Protein AF-A0A3D4UMP9-F1 (afdb_monomer)

Foldseek 3Di:
DDDDDDDDDDDDDDDDDDDDDDPDPPPPVDPCPQDPPPDPDRVVVVVVVVVVVVCVVVVVVVVVVVVVVVVVVVVVVVVVVVVVVVVVVVCVVPVLVVLADDDDDPDVVQDDDHDDSPDDDDDDDDDDDDDDDDDDDDDPDDPDDPDDDPPDPDDDDDDPVPDPPDFAFQCPPPVNVGDDFAWDADPNFTFGNVNDGTPVSRVVRD

Radius of gyration: 46.77 Å; Cα contacts (8 Å, |Δi|>4): 93; chains: 1; bounding box: 82×64×137 Å

Structure (mmCIF, N/CA/C/O backbone):
data_AF-A0A3D4UMP9-F1
#
_entry.id   AF-A0A3D4UMP9-F1
#
loop_
_atom_site.group_PDB
_atom_site.id
_atom_site.type_symbol
_atom_site.label_atom_id
_atom_site.label_alt_id
_atom_site.label_comp_id
_atom_site.label_asym_id
_atom_site.label_entity_id
_atom_site.label_seq_id
_atom_site.pdbx_PDB_ins_code
_atom_site.Cartn_x
_atom_site.Cartn_y
_atom_site.Cartn_z
_atom_site.occupancy
_atom_site.B_iso_or_equiv
_atom_site.auth_seq_id
_atom_site.auth_comp_id
_atom_site.auth_asym_id
_atom_site.auth_atom_id
_atom_site.pdbx_PDB_model_num
ATOM 1 N N . MET A 1 1 ? 36.754 -42.467 36.776 1.00 46.72 1 MET A N 1
ATOM 2 C CA . MET A 1 1 ? 36.804 -41.033 36.388 1.00 46.72 1 MET A CA 1
ATOM 3 C C . MET A 1 1 ? 35.367 -40.500 36.407 1.00 46.72 1 MET A C 1
ATOM 5 O O . MET A 1 1 ? 34.543 -41.075 35.726 1.00 46.72 1 MET A O 1
ATOM 9 N N . ARG A 1 2 ? 34.924 -39.697 37.395 1.00 39.62 2 ARG A N 1
ATOM 10 C CA . ARG A 1 2 ? 34.976 -38.206 37.4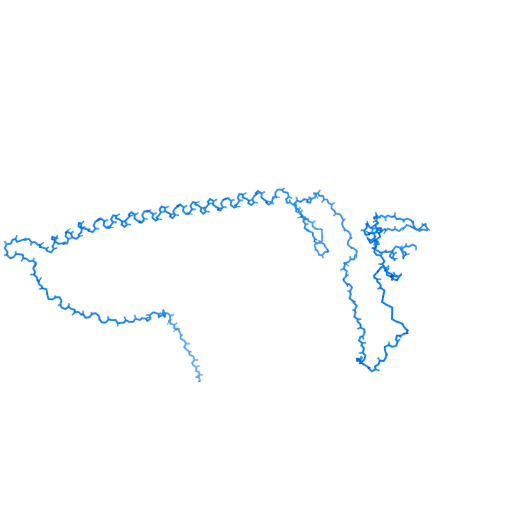51 1.00 39.62 2 ARG A CA 1
ATOM 11 C C . ARG A 1 2 ? 34.428 -37.575 36.148 1.00 39.62 2 ARG A C 1
ATOM 13 O O . ARG A 1 2 ? 35.009 -37.856 35.120 1.00 39.62 2 ARG A O 1
ATOM 20 N N . ARG A 1 3 ? 33.407 -36.699 36.092 1.00 42.88 3 ARG A N 1
ATOM 21 C CA . ARG A 1 3 ? 32.754 -35.780 37.058 1.00 42.88 3 ARG A CA 1
ATOM 22 C C . ARG A 1 3 ? 31.390 -35.280 36.499 1.00 42.88 3 ARG A C 1
ATOM 24 O O . ARG A 1 3 ? 31.331 -34.986 35.320 1.00 42.88 3 ARG A O 1
ATOM 31 N N . ARG A 1 4 ? 30.415 -35.081 37.414 1.00 45.16 4 ARG A N 1
ATOM 32 C CA . ARG A 1 4 ? 29.478 -33.929 37.633 1.00 45.16 4 ARG A CA 1
ATOM 33 C C . ARG A 1 4 ? 28.691 -33.339 36.432 1.00 45.16 4 ARG A C 1
ATOM 35 O O . ARG A 1 4 ? 29.296 -32.989 35.442 1.00 45.16 4 ARG A O 1
ATOM 42 N N . GLY A 1 5 ? 27.395 -33.011 36.509 1.00 39.75 5 GLY A N 1
ATOM 43 C CA . GLY A 1 5 ? 26.405 -33.059 37.593 1.00 39.75 5 GLY A CA 1
ATOM 44 C C . GLY A 1 5 ? 25.305 -31.982 37.446 1.00 39.75 5 GLY A C 1
ATOM 45 O O . GLY A 1 5 ? 25.570 -30.938 36.869 1.00 39.75 5 GLY A O 1
ATOM 46 N N . ARG A 1 6 ? 24.161 -32.222 38.126 1.00 42.19 6 ARG A N 1
ATOM 47 C CA . ARG A 1 6 ? 23.144 -31.260 38.642 1.00 42.19 6 ARG A CA 1
ATOM 48 C C . ARG A 1 6 ? 22.241 -30.541 37.621 1.00 42.19 6 ARG A C 1
ATOM 50 O O . ARG A 1 6 ? 22.692 -30.192 36.553 1.00 42.19 6 ARG A O 1
ATOM 57 N N . ARG A 1 7 ? 21.000 -30.137 37.917 1.00 43.03 7 ARG A N 1
ATOM 58 C CA . ARG A 1 7 ? 19.927 -30.432 38.900 1.00 43.03 7 ARG A CA 1
ATOM 59 C C . ARG A 1 7 ? 18.742 -29.577 38.408 1.00 43.03 7 ARG A C 1
ATOM 61 O O . ARG A 1 7 ? 18.968 -28.429 38.037 1.00 43.03 7 ARG A O 1
ATOM 68 N N . ALA A 1 8 ? 17.512 -30.084 38.474 1.00 47.16 8 ALA A N 1
ATOM 69 C CA . ALA A 1 8 ? 16.319 -29.243 38.400 1.00 47.16 8 ALA A CA 1
ATOM 70 C C . ALA A 1 8 ? 16.358 -28.190 39.525 1.00 47.16 8 ALA A C 1
ATOM 72 O O . ALA A 1 8 ? 16.644 -28.537 40.677 1.00 47.16 8 ALA A O 1
ATOM 73 N N . SER A 1 9 ? 16.089 -26.921 39.205 1.00 52.81 9 SER A N 1
ATOM 74 C CA . SER A 1 9 ? 15.845 -25.884 40.209 1.00 52.81 9 SER A CA 1
ATOM 75 C C . SER A 1 9 ? 14.578 -25.093 39.891 1.00 52.81 9 SER A C 1
ATOM 77 O O . SER A 1 9 ? 14.288 -24.704 38.765 1.00 52.81 9 SER A O 1
ATOM 79 N N . CYS A 1 10 ? 13.806 -24.940 40.956 1.00 44.91 10 CYS A N 1
ATOM 80 C CA . CYS A 1 10 ? 12.584 -24.182 41.111 1.00 44.91 10 CYS A CA 1
ATOM 81 C C . CYS A 1 10 ? 12.960 -22.730 41.444 1.00 44.91 10 CYS A C 1
ATOM 83 O O . CYS A 1 10 ? 13.700 -22.534 42.402 1.00 44.91 10 CYS A O 1
ATOM 85 N N . HIS A 1 11 ? 12.429 -21.733 40.735 1.00 48.28 11 HIS A N 1
ATOM 86 C CA . HIS A 1 11 ? 12.453 -20.317 41.144 1.00 48.28 11 HIS A CA 1
ATOM 87 C C . HIS A 1 11 ? 11.189 -19.655 40.571 1.00 48.28 11 HIS A C 1
ATOM 89 O O . HIS A 1 11 ? 11.174 -19.224 39.429 1.00 48.28 11 HIS A O 1
ATOM 95 N N . ARG A 1 12 ? 10.007 -19.788 41.181 1.00 42.84 12 ARG A N 1
ATOM 96 C CA . ARG A 1 12 ? 9.541 -19.154 42.428 1.00 42.84 12 ARG A CA 1
ATOM 97 C C . ARG A 1 12 ? 9.857 -17.653 42.484 1.00 42.84 12 ARG A C 1
ATOM 99 O O . ARG A 1 12 ? 11.015 -17.257 42.564 1.00 42.84 12 ARG A O 1
ATOM 106 N N . CYS A 1 13 ? 8.760 -16.893 42.449 1.00 42.19 13 CYS A N 1
ATOM 107 C CA . CYS A 1 13 ? 8.562 -15.461 42.640 1.00 42.19 13 CYS A CA 1
ATOM 108 C C . CYS A 1 13 ? 9.722 -14.704 43.290 1.00 42.19 13 CYS A C 1
ATOM 110 O O . CYS A 1 13 ? 10.098 -14.970 44.432 1.00 42.19 13 CYS A O 1
ATOM 112 N N . ALA A 1 14 ? 10.200 -13.676 42.594 1.00 47.12 14 ALA A N 1
ATOM 113 C CA . ALA A 1 14 ? 11.070 -12.668 43.166 1.00 47.12 14 ALA A CA 1
ATOM 114 C C . ALA A 1 14 ? 10.264 -11.415 43.539 1.00 47.12 14 ALA A C 1
ATOM 116 O O . ALA A 1 14 ? 9.725 -10.733 42.677 1.00 47.12 14 ALA A O 1
ATOM 117 N N . ARG A 1 15 ? 10.326 -11.105 44.837 1.00 38.81 15 ARG A N 1
ATOM 118 C CA . ARG A 1 15 ? 10.517 -9.765 45.411 1.00 38.81 15 ARG A CA 1
ATOM 119 C C . ARG A 1 15 ? 9.402 -8.731 45.221 1.00 38.81 15 ARG A C 1
ATOM 121 O O . ARG A 1 15 ? 9.463 -7.882 44.344 1.00 38.81 15 ARG A O 1
ATOM 128 N N . LEU A 1 16 ? 8.566 -8.645 46.252 1.00 46.91 16 LEU A N 1
ATOM 129 C CA . LEU A 1 16 ? 8.319 -7.359 46.901 1.00 46.91 16 LEU A CA 1
ATOM 130 C C . LEU A 1 16 ? 8.887 -7.430 48.318 1.00 46.91 16 LEU A C 1
ATOM 132 O O . LEU A 1 16 ? 8.334 -8.055 49.218 1.00 46.91 16 LEU A O 1
ATOM 136 N N . ALA A 1 17 ? 10.059 -6.824 48.478 1.00 44.25 17 ALA A N 1
ATOM 137 C CA . ALA A 1 17 ? 10.466 -6.300 49.763 1.00 44.25 17 ALA A CA 1
ATOM 138 C C . ALA A 1 17 ? 9.552 -5.111 50.062 1.00 44.25 17 ALA A C 1
ATOM 140 O O . ALA A 1 17 ? 9.418 -4.248 49.202 1.00 44.25 17 ALA A O 1
ATOM 141 N N . GLN A 1 18 ? 8.991 -5.035 51.268 1.00 44.03 18 GLN A N 1
ATOM 142 C CA . GLN A 1 18 ? 9.335 -3.959 52.199 1.00 44.03 18 GLN A CA 1
ATOM 143 C C . GLN A 1 18 ? 8.431 -3.949 53.435 1.00 44.03 18 GLN A C 1
ATOM 145 O O . GLN A 1 18 ? 7.215 -3.836 53.350 1.00 44.03 18 GLN A O 1
ATOM 150 N N . ARG A 1 19 ? 9.129 -3.908 54.577 1.00 40.03 19 ARG A N 1
ATOM 151 C CA . ARG A 1 19 ? 8.758 -3.216 55.817 1.00 40.03 19 ARG A CA 1
ATOM 152 C C . ARG A 1 19 ? 7.764 -3.956 56.709 1.00 40.03 19 ARG A C 1
ATOM 154 O O . ARG A 1 19 ? 6.587 -3.637 56.798 1.00 40.03 19 ARG A O 1
ATOM 161 N N . SER A 1 20 ? 8.351 -4.856 57.496 1.00 44.53 20 SER A N 1
ATOM 162 C CA . SER A 1 20 ? 7.932 -5.107 58.869 1.00 44.53 20 SER A CA 1
ATOM 163 C C . SER A 1 20 ? 7.793 -3.780 59.623 1.00 44.53 20 SER A C 1
ATOM 165 O O . SER A 1 20 ? 8.793 -3.128 59.935 1.00 44.53 20 SER A O 1
ATOM 167 N N . TRP A 1 21 ? 6.559 -3.396 59.925 1.00 37.38 21 TRP A N 1
ATOM 168 C CA . TRP A 1 21 ? 6.269 -2.534 61.059 1.00 37.38 21 TRP A CA 1
ATOM 169 C C . TRP A 1 21 ? 5.567 -3.378 62.107 1.00 37.38 21 TRP A C 1
ATOM 171 O O . TRP A 1 21 ? 4.508 -3.955 61.885 1.00 37.38 21 TRP A O 1
ATOM 181 N N . ILE A 1 22 ? 6.247 -3.471 63.240 1.00 52.75 22 ILE A N 1
ATOM 182 C CA . ILE A 1 22 ? 5.747 -3.963 64.509 1.00 52.75 22 ILE A CA 1
ATOM 183 C C . ILE A 1 22 ? 4.547 -3.087 64.886 1.00 52.75 22 ILE A C 1
ATOM 185 O O . ILE A 1 22 ? 4.725 -1.947 65.308 1.00 52.75 22 ILE A O 1
ATOM 189 N N . ALA A 1 23 ? 3.335 -3.618 64.749 1.00 40.09 23 ALA A N 1
ATOM 190 C CA . ALA A 1 23 ? 2.181 -3.135 65.492 1.00 40.09 23 ALA A CA 1
ATOM 191 C C . ALA A 1 23 ? 2.002 -4.070 66.691 1.00 40.09 23 ALA A C 1
ATOM 193 O O . ALA A 1 23 ? 1.369 -5.119 66.627 1.00 40.09 23 ALA A O 1
ATOM 194 N N . ARG A 1 24 ? 2.729 -3.693 67.744 1.00 44.06 24 ARG A N 1
ATOM 195 C CA . ARG A 1 24 ? 2.451 -3.900 69.166 1.00 44.06 24 ARG A CA 1
ATOM 196 C C . ARG A 1 24 ? 1.037 -4.455 69.402 1.00 44.06 24 ARG A C 1
ATOM 198 O O . ARG A 1 24 ? 0.059 -3.784 69.090 1.00 44.06 24 ARG A O 1
ATOM 205 N N . SER A 1 25 ? 0.944 -5.654 69.981 1.00 49.88 25 SER A N 1
ATOM 206 C CA . SER A 1 25 ? -0.291 -6.109 70.613 1.00 49.88 25 SER A CA 1
ATOM 207 C C . SER A 1 25 ? -0.547 -5.187 71.798 1.00 49.88 25 SER A C 1
ATOM 209 O O . SER A 1 25 ? -0.011 -5.378 72.893 1.00 49.88 25 SER A O 1
ATOM 211 N N . GLU A 1 26 ? -1.312 -4.131 71.567 1.00 44.62 26 GLU A N 1
ATOM 212 C CA . GLU A 1 26 ? -2.002 -3.479 72.657 1.00 44.62 26 GLU A CA 1
ATOM 213 C C . GLU A 1 26 ? -2.960 -4.522 73.210 1.00 44.62 26 GLU A C 1
ATOM 215 O O . GLU A 1 26 ? -3.928 -4.936 72.574 1.00 44.62 26 GLU A O 1
ATOM 220 N N . ASN A 1 27 ? -2.591 -5.013 74.389 1.00 51.12 27 ASN A N 1
ATOM 221 C CA . ASN A 1 27 ? -3.520 -5.511 75.373 1.00 51.12 27 ASN A CA 1
ATOM 222 C C . ASN A 1 27 ? -4.607 -4.440 75.512 1.00 51.12 27 ASN A C 1
ATOM 224 O O . ASN A 1 27 ? -4.463 -3.503 76.296 1.00 51.12 27 ASN A O 1
ATOM 228 N N . MET A 1 28 ? -5.647 -4.534 74.684 1.00 42.81 28 MET A N 1
ATOM 229 C CA . MET A 1 28 ? -6.893 -3.827 74.900 1.00 42.81 28 MET A CA 1
ATOM 230 C C . MET A 1 28 ? -7.417 -4.435 76.186 1.00 42.81 28 MET A C 1
ATOM 232 O O . MET A 1 28 ? -8.010 -5.512 76.168 1.00 42.81 28 MET A O 1
ATOM 236 N N . GLY A 1 29 ? -7.060 -3.802 77.308 1.00 47.94 29 GLY A N 1
ATOM 237 C CA . GLY A 1 29 ? -7.601 -4.097 78.617 1.00 47.94 29 GLY A CA 1
ATOM 238 C C . GLY A 1 29 ? -9.106 -4.093 78.459 1.00 47.94 29 GLY A C 1
ATOM 239 O O . GLY A 1 29 ? -9.724 -3.037 78.347 1.00 47.94 29 GLY A O 1
ATOM 240 N N . GLY A 1 30 ? -9.654 -5.298 78.325 1.00 45.72 30 GLY A N 1
ATOM 241 C CA . GLY A 1 30 ? -11.058 -5.514 78.097 1.00 45.72 30 GLY A CA 1
ATOM 242 C C . GLY A 1 30 ? -11.775 -5.025 79.332 1.00 45.72 30 GLY A C 1
ATOM 243 O O . GLY A 1 30 ? -11.852 -5.733 80.333 1.00 45.72 30 GLY A O 1
ATOM 244 N N . ILE A 1 31 ? -12.328 -3.820 79.257 1.00 53.31 31 ILE A N 1
ATOM 245 C CA . ILE A 1 31 ? -13.538 -3.537 80.002 1.00 53.31 31 ILE A CA 1
ATOM 246 C C . ILE A 1 31 ? -14.583 -4.461 79.377 1.00 53.31 31 ILE A C 1
ATOM 248 O O . ILE A 1 31 ? -15.200 -4.153 78.362 1.00 53.31 31 ILE A O 1
ATOM 252 N N . THR A 1 32 ? -14.715 -5.657 79.950 1.00 53.34 32 THR A N 1
ATOM 253 C CA . THR A 1 32 ? -15.859 -6.529 79.715 1.00 53.34 32 THR A CA 1
ATOM 254 C C . THR A 1 32 ? -17.070 -5.880 80.378 1.00 53.34 32 THR A C 1
ATOM 256 O O . THR A 1 32 ? -17.504 -6.233 81.467 1.00 53.34 32 THR A O 1
ATOM 259 N N . THR A 1 33 ? -17.640 -4.879 79.716 1.00 54.91 33 THR A N 1
ATOM 260 C CA . THR A 1 33 ? -19.031 -4.465 79.935 1.00 54.91 33 THR A CA 1
ATOM 261 C C . THR A 1 33 ? -19.941 -5.347 79.080 1.00 54.91 33 THR A C 1
ATOM 263 O O . THR A 1 33 ? -20.788 -4.860 78.340 1.00 54.91 33 THR A O 1
ATOM 266 N N . GLY A 1 34 ? -19.712 -6.664 79.122 1.00 59.25 34 GLY A N 1
ATOM 267 C CA . GLY A 1 34 ? -20.473 -7.660 78.367 1.00 59.25 34 GLY A CA 1
ATOM 268 C C . GLY A 1 34 ? -21.771 -8.092 79.044 1.00 59.25 34 GLY A C 1
ATOM 269 O O . GLY A 1 34 ? -22.593 -8.742 78.417 1.00 59.25 34 GLY A O 1
ATOM 270 N N . VAL A 1 35 ? -22.002 -7.721 80.303 1.00 54.69 35 VAL A N 1
ATOM 271 C CA . VAL A 1 35 ? -23.276 -7.968 80.981 1.00 54.69 35 VAL A CA 1
ATOM 272 C C . VAL A 1 35 ? -23.530 -6.781 81.893 1.00 54.69 35 VAL A C 1
ATOM 274 O O . VAL A 1 35 ? -22.811 -6.575 82.870 1.00 54.69 35 VAL A O 1
ATOM 277 N N . GLY A 1 36 ? -24.552 -5.979 81.597 1.00 50.66 36 GLY A N 1
ATOM 278 C CA . GLY A 1 36 ? -25.144 -5.152 82.640 1.00 50.66 36 GLY A CA 1
ATOM 279 C C . GLY A 1 36 ? -25.611 -6.109 83.732 1.00 50.66 36 GLY A C 1
ATOM 280 O O . GLY A 1 36 ? -26.573 -6.841 83.510 1.00 50.66 36 GLY A O 1
ATOM 281 N N . ILE A 1 37 ? -24.911 -6.135 84.872 1.00 53.28 37 ILE A N 1
ATOM 282 C CA . ILE A 1 37 ? -25.019 -7.138 85.953 1.00 53.28 37 ILE A CA 1
ATOM 283 C C . ILE A 1 37 ? -26.432 -7.259 86.567 1.00 53.28 37 ILE A C 1
ATOM 285 O O . ILE A 1 37 ? -26.662 -8.068 87.458 1.00 53.28 37 ILE A O 1
ATOM 289 N N . PHE A 1 38 ? -27.392 -6.477 86.070 1.00 53.88 38 PHE A N 1
ATOM 290 C CA . PHE A 1 38 ? -28.760 -6.414 86.556 1.00 53.88 38 PHE A CA 1
ATOM 291 C C . PHE A 1 38 ? -29.857 -6.538 85.479 1.00 53.88 38 PHE A C 1
ATOM 293 O O . PHE A 1 38 ? -31.022 -6.599 85.847 1.00 53.88 38 PHE A O 1
ATOM 300 N N . SER A 1 39 ? -29.546 -6.582 84.171 1.00 59.25 39 SER A N 1
ATOM 301 C CA . SER A 1 39 ? -30.593 -6.471 83.124 1.00 59.25 39 SER A CA 1
ATOM 302 C C . SER A 1 39 ? -30.659 -7.608 82.093 1.00 59.25 39 SER A C 1
ATOM 304 O O . SER A 1 39 ? -31.605 -7.660 81.318 1.00 59.25 39 SER A O 1
ATOM 306 N N . GLY A 1 40 ? -29.702 -8.544 82.043 1.00 60.56 40 GLY A N 1
ATOM 307 C CA . GLY A 1 40 ? -29.763 -9.667 81.084 1.00 60.56 40 GLY A CA 1
ATOM 308 C C . GLY A 1 40 ? -29.726 -9.261 79.598 1.00 60.56 40 GLY A C 1
ATOM 309 O O . GLY A 1 40 ? -30.066 -10.066 78.736 1.00 60.56 40 GLY A O 1
ATOM 310 N N . ILE A 1 41 ? -29.322 -8.022 79.294 1.00 61.88 41 ILE A N 1
ATOM 311 C CA . ILE A 1 41 ? -29.200 -7.502 77.928 1.00 61.88 41 ILE A CA 1
ATOM 312 C C . ILE A 1 41 ? -27.755 -7.694 77.460 1.00 61.88 41 ILE A C 1
ATOM 314 O O . ILE A 1 41 ? -26.821 -7.184 78.083 1.00 61.88 41 ILE A O 1
ATOM 318 N N . ASP A 1 42 ? -27.589 -8.426 76.358 1.00 71.56 42 ASP A N 1
ATOM 319 C CA . ASP A 1 42 ? -26.320 -8.601 75.650 1.00 71.56 42 ASP A CA 1
ATOM 320 C C . ASP A 1 42 ? -26.002 -7.336 74.838 1.00 71.56 42 ASP A C 1
ATOM 322 O O . ASP A 1 42 ? -26.413 -7.170 73.684 1.00 71.56 42 ASP A O 1
ATOM 326 N N . SER A 1 43 ? -25.287 -6.415 75.481 1.00 71.44 43 SER A N 1
ATOM 327 C CA . SER A 1 43 ? -24.860 -5.135 74.914 1.00 71.44 43 SER A CA 1
ATOM 328 C C . SER A 1 43 ? -23.990 -5.297 73.666 1.00 71.44 43 SER A C 1
ATOM 330 O O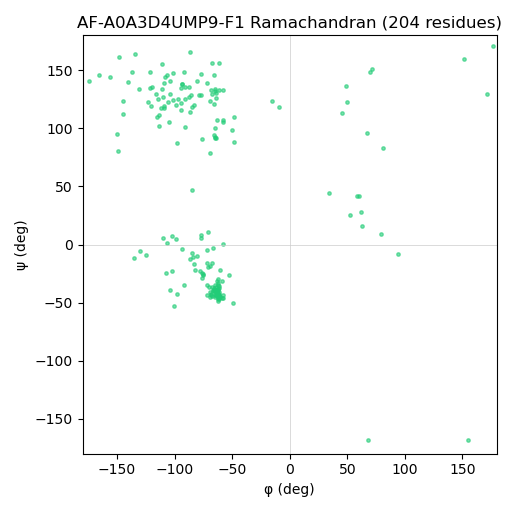 . SER A 1 43 ? -24.040 -4.442 72.786 1.00 71.44 43 SER A O 1
ATOM 332 N N . ALA A 1 44 ? -23.201 -6.375 73.574 1.00 74.31 44 ALA A N 1
ATOM 333 C CA . ALA A 1 44 ? -22.350 -6.633 72.417 1.00 74.31 44 ALA A CA 1
ATOM 334 C C . ALA A 1 44 ? -23.208 -6.974 71.191 1.00 74.31 44 ALA A C 1
ATOM 336 O O . ALA A 1 44 ? -23.040 -6.356 70.141 1.00 74.31 44 ALA A O 1
ATOM 337 N N . SER A 1 45 ? -24.213 -7.843 71.356 1.00 77.69 45 SER A N 1
ATOM 338 C CA . SER A 1 45 ? -25.161 -8.156 70.277 1.00 77.69 45 SER A CA 1
ATOM 339 C C . SER A 1 45 ? -25.956 -6.929 69.812 1.00 77.69 45 SER A C 1
ATOM 341 O O . SER A 1 45 ? -26.216 -6.776 68.620 1.00 77.69 45 SER A O 1
ATOM 343 N N . LEU A 1 46 ? -26.307 -6.022 70.732 1.00 77.19 46 LEU A N 1
ATOM 344 C CA . LEU A 1 46 ? -27.036 -4.794 70.412 1.00 77.19 46 LEU A CA 1
ATOM 345 C C . LEU A 1 46 ? -26.161 -3.811 69.621 1.00 77.19 46 LEU A C 1
ATOM 347 O O . LEU A 1 46 ? -26.637 -3.193 68.669 1.00 77.19 46 LEU A O 1
ATOM 351 N N . ILE A 1 47 ? -24.882 -3.683 69.988 1.00 81.56 47 ILE A N 1
ATOM 352 C CA . ILE A 1 47 ? -23.908 -2.849 69.270 1.00 81.56 47 ILE A CA 1
ATOM 353 C C . ILE A 1 47 ? -23.674 -3.404 67.861 1.00 81.56 47 ILE A C 1
ATOM 355 O O . ILE A 1 47 ? -23.732 -2.639 66.898 1.00 81.56 47 ILE A O 1
ATOM 359 N N . ASP A 1 48 ? -23.500 -4.718 67.717 1.00 81.25 48 ASP A N 1
ATOM 360 C CA . ASP A 1 48 ? -23.342 -5.358 66.407 1.00 81.25 48 ASP A CA 1
ATOM 361 C C . ASP A 1 48 ? -24.592 -5.185 65.532 1.00 81.25 48 ASP A C 1
ATOM 363 O O . ASP A 1 48 ? -24.488 -4.896 64.337 1.00 81.25 48 ASP A O 1
ATOM 367 N N . GLN A 1 49 ? -25.794 -5.293 66.106 1.00 79.31 49 GLN A N 1
ATOM 368 C CA . GLN A 1 49 ? -27.045 -5.003 65.397 1.00 79.31 49 GLN A CA 1
ATOM 369 C C . GLN A 1 49 ? -27.125 -3.535 64.949 1.00 79.31 49 GLN A C 1
ATOM 371 O O . GLN A 1 49 ? -27.554 -3.266 63.824 1.00 79.31 49 GLN A O 1
ATOM 376 N N . LEU A 1 50 ? -26.664 -2.586 65.773 1.00 81.19 50 LEU A N 1
ATOM 377 C CA . LEU A 1 50 ? -26.645 -1.161 65.432 1.00 81.19 50 LEU A CA 1
ATOM 378 C C . LEU A 1 50 ? -25.640 -0.846 64.314 1.00 81.19 50 LEU A C 1
ATOM 380 O O . LEU A 1 50 ? -25.962 -0.097 63.391 1.00 81.19 50 LEU A O 1
ATOM 384 N N . ILE A 1 51 ? -24.446 -1.444 64.365 1.00 83.12 51 ILE A N 1
ATOM 385 C CA . ILE A 1 51 ? -23.410 -1.297 63.332 1.00 83.12 51 ILE A CA 1
ATOM 386 C C . ILE A 1 51 ? -23.900 -1.881 62.004 1.00 83.12 51 ILE A C 1
ATOM 388 O O . ILE A 1 51 ? -23.749 -1.245 60.961 1.00 83.12 51 ILE A O 1
ATOM 392 N N . ASN A 1 52 ? -24.543 -3.051 62.022 1.00 81.69 52 ASN A N 1
ATOM 393 C CA . ASN A 1 52 ? -25.127 -3.655 60.822 1.00 81.69 52 ASN A CA 1
ATOM 394 C C . ASN A 1 52 ? -26.275 -2.811 60.238 1.00 81.69 52 ASN A C 1
ATOM 396 O O . ASN A 1 52 ? -26.371 -2.629 59.021 1.00 81.69 52 ASN A O 1
ATOM 400 N N . ALA A 1 53 ? -27.117 -2.223 61.091 1.00 82.12 53 ALA A N 1
ATOM 401 C CA . ALA A 1 53 ? -28.151 -1.293 60.645 1.00 82.12 53 ALA A CA 1
ATOM 402 C C . ALA A 1 53 ? -27.544 -0.024 60.012 1.00 82.12 53 ALA A C 1
ATOM 404 O O . ALA A 1 53 ? -28.022 0.442 58.977 1.00 82.12 53 ALA A O 1
ATOM 405 N N . GLN A 1 54 ? -26.453 0.504 60.579 1.00 80.81 54 GLN A N 1
ATOM 406 C CA . GLN A 1 54 ? -25.758 1.687 60.060 1.00 80.81 54 GLN A CA 1
ATOM 407 C C . GLN A 1 54 ? -24.893 1.419 58.815 1.00 80.81 54 GLN A C 1
ATOM 409 O O . GLN A 1 54 ? -24.678 2.341 58.030 1.00 80.81 54 GLN A O 1
ATOM 414 N N . SER A 1 55 ? -24.426 0.188 58.579 1.00 85.00 55 SER A N 1
ATOM 415 C CA . SER A 1 55 ? -23.630 -0.173 57.391 1.00 85.00 55 SER A CA 1
ATOM 416 C C . SER A 1 55 ? -24.482 -0.447 56.144 1.00 85.00 55 SER A C 1
ATOM 418 O O . SER A 1 55 ? -24.012 -0.289 55.015 1.00 85.00 55 SER A O 1
ATOM 420 N N . THR A 1 56 ? -25.763 -0.772 56.327 1.00 87.38 56 THR A N 1
ATOM 421 C CA . THR A 1 56 ? -26.745 -0.988 55.252 1.00 87.38 56 THR A CA 1
ATOM 422 C C . THR A 1 56 ? -26.778 0.133 54.191 1.00 87.38 56 THR A C 1
ATOM 424 O O . THR A 1 56 ? -26.669 -0.184 53.002 1.00 87.38 56 THR A O 1
ATOM 427 N N . PRO A 1 57 ? -26.874 1.439 54.531 1.00 89.25 57 PRO A N 1
ATOM 428 C CA . PRO A 1 57 ? -26.860 2.509 53.527 1.00 89.25 57 PRO A CA 1
ATOM 429 C C . PRO A 1 57 ? -25.553 2.577 52.725 1.00 89.25 57 PRO A C 1
ATOM 431 O O . PRO A 1 57 ? -25.585 2.898 51.537 1.00 89.25 57 PRO A O 1
ATOM 434 N N . LEU A 1 58 ? -24.415 2.238 53.338 1.00 90.81 58 LEU A N 1
ATOM 435 C CA . LEU A 1 58 ? -23.119 2.197 52.660 1.00 90.81 58 LEU A CA 1
ATOM 436 C C . LEU A 1 58 ? -23.066 1.053 51.640 1.00 90.81 58 LEU A C 1
ATOM 438 O O . LEU A 1 58 ? -22.638 1.272 50.508 1.00 90.81 58 LEU A O 1
ATOM 442 N N . ILE A 1 59 ? -23.568 -0.132 51.996 1.00 91.31 59 ILE A N 1
ATOM 443 C CA . ILE A 1 59 ? -23.663 -1.278 51.078 1.00 91.31 59 ILE A CA 1
ATOM 444 C C . ILE A 1 59 ? -24.588 -0.946 49.896 1.00 91.31 59 ILE A C 1
ATOM 446 O O . ILE A 1 59 ? -24.237 -1.206 48.745 1.00 91.31 59 ILE A O 1
ATOM 450 N N . LEU A 1 60 ? -25.733 -0.303 50.153 1.00 93.50 60 LEU A N 1
ATOM 451 C CA . LEU A 1 60 ? -26.660 0.142 49.104 1.00 93.50 60 LEU A CA 1
ATOM 452 C C . LEU A 1 60 ? -26.045 1.212 48.186 1.00 93.50 60 LEU A C 1
ATOM 454 O O . LEU A 1 60 ? -26.304 1.227 46.983 1.00 93.50 60 LEU A O 1
ATOM 458 N N . ALA A 1 61 ? -25.230 2.120 48.725 1.00 94.25 61 ALA A N 1
ATOM 459 C CA . ALA A 1 61 ? -24.509 3.100 47.917 1.00 94.25 61 ALA A CA 1
ATOM 460 C C . ALA A 1 61 ? -23.439 2.426 47.041 1.00 94.25 61 ALA A C 1
ATOM 462 O O . ALA A 1 61 ? -23.355 2.713 45.847 1.00 94.25 61 ALA A O 1
ATOM 463 N N . GLN A 1 62 ? -22.672 1.483 47.596 1.00 93.31 62 GLN A N 1
ATOM 464 C CA . GLN A 1 62 ? -21.679 0.708 46.847 1.00 93.31 62 GLN A CA 1
ATOM 465 C C . GLN A 1 62 ? -22.321 -0.120 45.727 1.00 93.31 62 GLN A C 1
ATOM 467 O O . GLN A 1 62 ? -21.815 -0.120 44.604 1.00 93.31 62 GLN A O 1
ATOM 472 N N . SER A 1 63 ? -23.464 -0.765 45.981 1.00 94.44 63 SER A N 1
ATOM 473 C CA . SER A 1 63 ? -24.176 -1.529 44.951 1.00 94.44 63 SER A CA 1
ATOM 474 C C . SER A 1 63 ? -24.670 -0.631 43.813 1.00 94.44 63 SER A C 1
ATOM 476 O O . SER A 1 63 ? -24.543 -1.002 42.646 1.00 94.44 63 SER A O 1
ATOM 478 N N . ARG A 1 64 ? -25.161 0.579 44.125 1.00 94.88 64 ARG A N 1
ATOM 479 C CA . ARG A 1 64 ? -25.539 1.586 43.117 1.00 94.88 64 ARG A CA 1
ATOM 480 C C . ARG A 1 64 ? -24.342 2.028 42.280 1.00 94.88 64 ARG A C 1
ATOM 482 O O . ARG A 1 64 ? -24.462 2.108 41.063 1.00 94.88 64 ARG A O 1
ATOM 489 N N . VAL A 1 65 ? -23.184 2.266 42.898 1.00 96.00 65 VAL A N 1
ATOM 490 C CA . VAL A 1 65 ? -21.951 2.622 42.171 1.00 96.00 65 VAL A CA 1
ATOM 491 C C . VAL A 1 65 ? -21.535 1.507 41.211 1.00 96.00 65 VAL A C 1
ATOM 493 O O . VAL A 1 65 ? -21.212 1.783 40.057 1.00 96.00 65 VAL A O 1
ATOM 496 N N . ILE A 1 66 ? -21.587 0.244 41.643 1.00 96.88 66 ILE A N 1
ATOM 497 C CA . ILE A 1 66 ? -21.275 -0.905 40.779 1.00 96.88 66 ILE A CA 1
ATOM 498 C C . ILE A 1 66 ? -22.244 -0.970 39.592 1.00 96.88 66 ILE A C 1
ATOM 500 O O . ILE A 1 66 ? -21.796 -1.120 38.455 1.00 96.88 66 ILE A O 1
ATOM 504 N N . GLN A 1 67 ? -23.548 -0.801 39.828 1.00 96.56 67 GLN A N 1
ATOM 505 C CA . GLN A 1 67 ? -24.549 -0.779 38.756 1.00 96.56 67 GLN A CA 1
ATOM 506 C C . GLN A 1 67 ? -24.306 0.359 37.757 1.00 96.56 67 GLN A C 1
ATOM 508 O O . GLN A 1 67 ? -24.334 0.127 36.550 1.00 96.56 67 GLN A O 1
ATOM 513 N N . LEU A 1 68 ? -24.017 1.574 38.232 1.00 96.69 68 LEU A N 1
ATOM 514 C CA . LEU A 1 68 ? -23.723 2.720 37.366 1.00 96.69 68 LEU A CA 1
ATOM 515 C C . LEU A 1 68 ? -22.443 2.511 36.545 1.00 96.69 68 LEU A C 1
ATOM 517 O O . LEU A 1 68 ? -22.412 2.840 35.360 1.00 96.69 68 LEU A O 1
ATOM 521 N N . ASN A 1 69 ? -21.407 1.906 37.131 1.00 96.19 69 ASN A N 1
ATOM 522 C CA . ASN A 1 69 ? -20.184 1.558 36.405 1.00 96.19 69 ASN A CA 1
ATOM 523 C C . ASN A 1 69 ? -20.439 0.509 35.314 1.00 96.19 69 ASN A C 1
ATOM 525 O O . ASN A 1 69 ? -19.920 0.645 34.208 1.00 96.19 69 ASN A O 1
ATOM 529 N N . GLN A 1 70 ? -21.265 -0.505 35.589 1.00 96.69 70 GLN A N 1
ATOM 530 C CA . GLN A 1 70 ? -21.670 -1.490 34.581 1.00 96.69 70 GLN A CA 1
ATOM 531 C C . GLN A 1 70 ? -22.464 -0.844 33.441 1.00 96.69 70 GLN A C 1
ATOM 533 O O . GLN A 1 70 ? -22.205 -1.138 32.276 1.00 96.69 70 GLN A O 1
ATOM 538 N N . GLN A 1 71 ? -23.383 0.073 33.757 1.00 95.50 71 GLN A N 1
ATOM 539 C CA . GLN A 1 71 ? -24.123 0.833 32.746 1.00 95.50 71 GLN A CA 1
ATOM 540 C C . GLN A 1 71 ? -23.179 1.681 31.886 1.00 95.50 71 GLN A C 1
ATOM 542 O O . GLN A 1 71 ? -23.259 1.631 30.663 1.00 95.50 71 GLN A O 1
ATOM 547 N N . SER A 1 72 ? -22.242 2.404 32.505 1.00 95.69 72 SER A N 1
ATOM 548 C CA . SER A 1 72 ? -21.228 3.192 31.792 1.00 95.69 72 SER A CA 1
ATOM 549 C C . SER A 1 72 ? -20.383 2.324 30.853 1.00 95.69 72 SER A C 1
ATOM 551 O O . SER A 1 72 ? -20.223 2.652 29.677 1.00 95.69 72 SER A O 1
ATOM 553 N N . ALA A 1 73 ? -19.919 1.165 31.327 1.00 96.25 73 ALA A N 1
ATOM 554 C CA . ALA A 1 73 ? -19.176 0.212 30.506 1.00 96.25 73 ALA A CA 1
ATOM 555 C C . ALA A 1 73 ? -20.005 -0.305 29.317 1.00 96.25 73 ALA A C 1
ATOM 557 O O . ALA A 1 73 ? -19.484 -0.394 28.206 1.00 96.25 73 ALA A O 1
ATOM 558 N N . ALA A 1 74 ? -21.297 -0.585 29.518 1.00 96.38 74 ALA A N 1
ATOM 559 C CA . ALA A 1 74 ? -22.196 -0.994 28.441 1.00 96.38 74 ALA A CA 1
ATOM 560 C C . ALA A 1 74 ? -22.374 0.110 27.382 1.00 96.38 74 ALA A C 1
ATOM 562 O O . ALA A 1 74 ? -22.318 -0.173 26.186 1.00 96.38 74 ALA A O 1
ATOM 563 N N . TYR A 1 75 ? -22.515 1.375 27.793 1.00 97.81 75 TYR A N 1
ATOM 564 C CA . TYR A 1 75 ? -22.577 2.502 26.855 1.00 97.81 75 TYR A CA 1
ATOM 565 C C . TYR A 1 75 ? -21.270 2.688 26.075 1.00 97.81 75 TYR A C 1
ATOM 567 O O . TYR A 1 75 ? -21.308 2.956 24.873 1.00 97.81 75 TYR A O 1
ATOM 575 N N . LEU A 1 76 ? -20.117 2.513 26.727 1.00 97.25 76 LEU A N 1
ATOM 576 C CA . LEU A 1 76 ? -18.814 2.567 26.062 1.00 97.25 76 LEU A CA 1
ATOM 577 C C . LEU A 1 76 ? -18.642 1.435 25.040 1.00 97.25 76 LEU A C 1
ATOM 579 O O . LEU A 1 76 ? -18.142 1.693 23.944 1.00 97.25 76 LEU A O 1
ATOM 583 N N . ASP A 1 77 ? -19.096 0.216 25.349 1.00 97.00 77 ASP A N 1
ATOM 584 C CA . ASP A 1 77 ? -19.081 -0.908 24.401 1.00 97.00 77 ASP A CA 1
ATOM 585 C C . ASP A 1 77 ? -19.958 -0.612 23.175 1.00 97.00 77 ASP A C 1
ATOM 587 O O . ASP A 1 77 ? -19.504 -0.737 22.036 1.00 97.00 77 ASP A O 1
ATOM 591 N N . ILE A 1 78 ? -21.183 -0.117 23.382 1.00 97.25 78 ILE A N 1
ATOM 592 C CA . ILE A 1 78 ? -22.075 0.289 22.283 1.00 97.25 78 ILE A CA 1
ATOM 593 C C . ILE A 1 78 ? -21.420 1.375 21.423 1.00 97.25 78 ILE A C 1
ATOM 595 O O . ILE A 1 78 ? -21.415 1.267 20.195 1.00 97.25 78 ILE A O 1
ATOM 599 N N . ASN A 1 79 ? -20.834 2.402 22.042 1.00 97.06 79 ASN A N 1
ATOM 600 C CA . ASN A 1 79 ? -20.175 3.486 21.317 1.00 97.06 79 ASN A CA 1
ATOM 601 C C . ASN A 1 79 ? -18.970 2.989 20.502 1.00 97.06 79 ASN A C 1
ATOM 603 O O . ASN A 1 79 ? -18.775 3.404 19.357 1.00 97.06 79 ASN A O 1
ATOM 607 N N . SER A 1 80 ? -18.187 2.067 21.064 1.00 97.25 80 SER A N 1
ATOM 608 C CA . SER A 1 80 ? -17.062 1.432 20.376 1.00 97.25 80 SER A CA 1
ATOM 609 C C . SER A 1 80 ? -17.533 0.640 19.156 1.00 97.25 80 SER A C 1
ATOM 611 O O . SER A 1 80 ? -17.039 0.847 18.046 1.00 97.25 80 SER A O 1
ATOM 613 N N . ARG A 1 81 ? -18.566 -0.195 19.319 1.00 97.44 81 ARG A N 1
ATOM 614 C CA . ARG A 1 81 ? -19.148 -0.988 18.226 1.00 97.44 81 ARG A CA 1
ATOM 615 C C . ARG A 1 81 ? -19.749 -0.114 17.134 1.00 97.44 81 ARG A C 1
ATOM 617 O O . ARG A 1 81 ? -19.535 -0.384 15.955 1.00 97.44 81 ARG A O 1
ATOM 624 N N . LEU A 1 82 ? -20.457 0.950 17.504 1.00 97.50 82 LEU A N 1
ATOM 625 C CA . LEU A 1 82 ? -21.020 1.895 16.543 1.00 97.50 82 LEU A CA 1
ATOM 626 C C . LEU A 1 82 ? -19.921 2.647 15.786 1.00 97.50 82 LEU A C 1
ATOM 628 O O . LEU A 1 82 ? -20.026 2.843 14.577 1.00 97.50 82 LEU A O 1
ATOM 632 N N . SER A 1 83 ? -18.841 3.021 16.472 1.00 96.94 83 SER A N 1
ATOM 633 C CA . SER A 1 83 ? -17.674 3.645 15.845 1.00 96.94 83 SER A CA 1
ATOM 634 C C . SER A 1 83 ? -16.979 2.688 14.876 1.00 96.94 83 SER A C 1
ATOM 636 O O . SER A 1 83 ? -16.660 3.081 13.754 1.00 96.94 83 SER A O 1
ATOM 638 N N . ALA A 1 84 ? -16.809 1.418 15.253 1.00 96.38 84 ALA A N 1
ATOM 639 C CA . ALA A 1 84 ? -16.268 0.386 14.371 1.00 96.38 84 ALA A CA 1
ATOM 640 C C . ALA A 1 84 ? -17.156 0.174 13.134 1.00 96.38 84 ALA A C 1
ATOM 642 O O . ALA A 1 84 ? -16.654 0.147 12.010 1.00 96.38 84 ALA A O 1
ATOM 643 N N . PHE A 1 85 ? -18.478 0.107 13.320 1.00 95.62 85 PHE A N 1
ATOM 644 C CA . PHE A 1 85 ? -19.437 0.008 12.221 1.00 95.62 85 PHE A CA 1
ATOM 645 C C . PHE A 1 85 ? -19.379 1.226 11.294 1.00 95.62 85 PHE A C 1
ATOM 647 O O . PHE A 1 85 ? -19.325 1.067 10.078 1.00 95.62 85 PHE A O 1
ATOM 654 N N . LYS A 1 86 ? -19.321 2.444 11.847 1.00 94.69 86 LYS A N 1
ATOM 655 C CA . LYS A 1 86 ? -19.169 3.681 11.069 1.00 94.69 86 LYS A CA 1
ATOM 656 C C . LYS A 1 86 ? -17.896 3.656 10.224 1.00 94.69 86 LYS A C 1
ATOM 658 O O . LYS A 1 86 ? -17.944 4.029 9.055 1.00 94.69 86 LYS A O 1
ATOM 663 N N . THR A 1 87 ? -16.776 3.209 10.788 1.00 93.19 87 THR A N 1
ATOM 664 C CA . THR 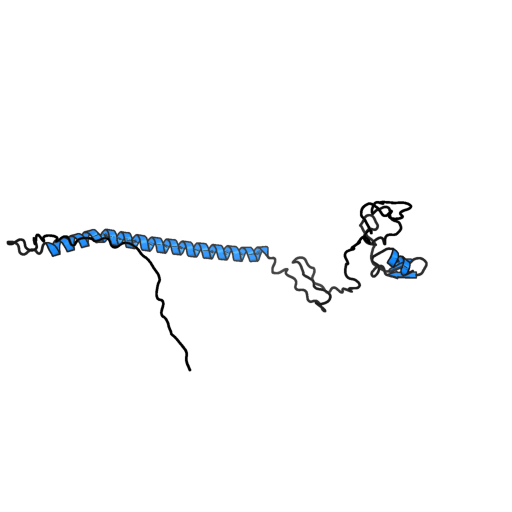A 1 87 ? -15.505 3.078 10.062 1.00 93.19 87 THR A CA 1
ATOM 665 C C . THR A 1 87 ? -15.604 2.049 8.939 1.00 93.19 87 THR A C 1
ATOM 667 O O . THR A 1 87 ? -15.176 2.332 7.822 1.00 93.19 87 THR A O 1
ATOM 670 N N . ALA A 1 88 ? -16.223 0.892 9.193 1.00 90.81 88 ALA A N 1
ATOM 671 C CA . ALA A 1 88 ? -16.461 -0.117 8.164 1.00 90.81 88 ALA A CA 1
ATOM 672 C C . ALA A 1 88 ? -17.380 0.414 7.047 1.00 90.81 88 ALA A C 1
ATOM 674 O O . ALA A 1 88 ? -17.061 0.300 5.870 1.00 90.81 88 ALA A O 1
ATOM 675 N N . ALA A 1 89 ? -18.486 1.076 7.386 1.00 90.88 89 ALA A N 1
ATOM 676 C CA . ALA A 1 89 ? -19.378 1.681 6.398 1.00 90.88 89 ALA A CA 1
ATOM 677 C C . ALA A 1 89 ? -18.679 2.785 5.580 1.00 90.88 89 ALA A C 1
ATOM 679 O O . ALA A 1 89 ? -18.883 2.903 4.370 1.00 90.88 89 ALA A O 1
ATOM 680 N N . ALA A 1 90 ? -17.817 3.582 6.216 1.00 89.06 90 ALA A N 1
ATOM 681 C CA . ALA A 1 90 ? -17.030 4.602 5.535 1.00 89.06 90 ALA A CA 1
ATOM 682 C C . ALA A 1 90 ? -16.002 3.998 4.565 1.00 89.06 90 ALA A C 1
ATOM 684 O O . ALA A 1 90 ? -15.831 4.537 3.471 1.00 89.06 90 ALA A O 1
ATOM 685 N N . SER A 1 91 ? -15.353 2.883 4.919 1.00 86.19 91 SER A N 1
ATOM 686 C CA . SER A 1 91 ? -14.395 2.218 4.027 1.00 86.19 91 SER A CA 1
ATOM 687 C C . SER A 1 91 ? -15.075 1.648 2.779 1.00 86.19 91 SER A C 1
ATOM 689 O O . SER A 1 91 ? -14.532 1.790 1.684 1.00 86.19 91 SER A O 1
ATOM 691 N N . PHE A 1 92 ? -16.297 1.116 2.904 1.00 82.75 92 PHE A N 1
ATOM 692 C CA . PHE A 1 92 ? -17.112 0.703 1.755 1.00 82.75 92 PHE A CA 1
ATOM 693 C C . PHE A 1 92 ? -17.457 1.867 0.819 1.00 82.75 92 PHE A C 1
ATOM 695 O O . PHE A 1 92 ? -17.462 1.689 -0.396 1.00 82.75 92 PHE A O 1
ATOM 702 N N . ARG A 1 93 ? -17.711 3.063 1.366 1.00 80.00 93 ARG A N 1
ATOM 703 C CA . ARG A 1 93 ? -18.024 4.257 0.566 1.00 80.00 93 ARG A CA 1
ATOM 704 C C . ARG A 1 93 ? -16.819 4.784 -0.221 1.00 80.00 93 ARG A C 1
ATOM 706 O O . ARG A 1 93 ? -17.008 5.314 -1.307 1.00 80.00 93 ARG A O 1
ATOM 713 N N . VAL A 1 94 ? -15.610 4.712 0.342 1.00 75.62 94 VAL A N 1
ATOM 714 C CA . VAL A 1 94 ? -14.414 5.361 -0.234 1.00 75.62 94 VAL A CA 1
ATOM 715 C C . VAL A 1 94 ? -13.632 4.440 -1.169 1.00 75.62 94 VAL A C 1
ATOM 717 O O . VAL A 1 94 ? -13.095 4.909 -2.165 1.00 75.62 94 VAL A O 1
ATOM 720 N N . ASN A 1 95 ? -13.567 3.137 -0.890 1.00 67.50 95 ASN A N 1
ATOM 721 C CA . ASN A 1 95 ? -12.626 2.253 -1.584 1.00 67.50 95 ASN A CA 1
ATOM 722 C C . ASN A 1 95 ? -13.032 1.835 -3.007 1.00 67.50 95 ASN A C 1
ATOM 724 O O . ASN A 1 95 ? -12.357 0.972 -3.561 1.00 67.50 95 ASN A O 1
ATOM 728 N N . ASN A 1 96 ? -14.097 2.403 -3.603 1.00 71.12 96 ASN A N 1
ATOM 729 C CA . ASN A 1 96 ? -14.587 2.090 -4.961 1.00 71.12 96 ASN A CA 1
ATOM 730 C C . ASN A 1 96 ? -14.397 0.609 -5.336 1.00 71.12 96 ASN A C 1
ATOM 732 O O . ASN A 1 96 ? -13.909 0.279 -6.416 1.00 71.12 96 ASN A O 1
ATOM 736 N N . ILE A 1 97 ? -14.728 -0.282 -4.394 1.00 71.56 97 ILE A N 1
ATOM 737 C CA . ILE A 1 97 ? -14.310 -1.693 -4.420 1.00 71.56 97 ILE A CA 1
ATOM 738 C C . ILE A 1 97 ? -14.909 -2.383 -5.653 1.00 71.56 97 ILE A C 1
ATOM 740 O O . ILE A 1 97 ? -14.283 -3.237 -6.273 1.00 71.56 97 ILE A O 1
ATOM 744 N N . PHE A 1 98 ? -16.089 -1.923 -6.066 1.00 74.81 98 PHE A N 1
ATOM 745 C CA . PHE A 1 98 ? -16.813 -2.383 -7.249 1.00 74.81 98 PHE A CA 1
ATOM 746 C C . PHE A 1 98 ? -16.193 -1.953 -8.586 1.00 74.81 98 PHE A C 1
ATOM 748 O O . PHE A 1 98 ? -16.518 -2.545 -9.606 1.00 74.81 98 PHE A O 1
ATOM 755 N N . ASN A 1 99 ? -15.287 -0.970 -8.582 1.00 76.94 99 ASN A N 1
ATOM 756 C CA . ASN A 1 99 ? -14.522 -0.549 -9.760 1.00 76.94 99 ASN A CA 1
ATOM 757 C C . ASN A 1 99 ? -13.083 -1.089 -9.727 1.00 76.94 99 ASN A C 1
ATOM 759 O O . ASN A 1 99 ? -12.249 -0.681 -10.535 1.00 76.94 99 ASN A O 1
ATOM 763 N N . SER A 1 100 ? -12.752 -1.959 -8.765 1.00 78.38 100 SER A N 1
ATOM 764 C CA . SER A 1 100 ? -11.448 -2.616 -8.762 1.00 78.38 100 SER A CA 1
ATOM 765 C C . SER A 1 100 ? -11.326 -3.517 -9.990 1.00 78.38 100 SER A C 1
ATOM 767 O O . SER A 1 100 ? -12.237 -4.273 -10.321 1.00 78.38 100 SER A O 1
ATOM 769 N N . SER A 1 101 ? -10.201 -3.401 -10.689 1.00 83.12 101 SER A N 1
ATOM 770 C CA . SER A 1 101 ? -9.894 -4.218 -11.860 1.00 83.12 101 SER A CA 1
ATOM 771 C C . SER A 1 101 ? -8.749 -5.163 -11.516 1.00 83.12 101 SER A C 1
ATOM 773 O O . SER A 1 101 ? -7.758 -4.750 -10.916 1.00 83.12 101 SER A O 1
ATOM 775 N N . SER A 1 102 ? -8.882 -6.436 -11.879 1.00 82.50 102 SER A N 1
ATOM 776 C CA . SER A 1 102 ? -7.808 -7.426 -11.769 1.00 82.50 102 SER A CA 1
ATOM 777 C C . SER A 1 102 ? -7.038 -7.510 -13.082 1.00 82.50 102 SER A C 1
ATOM 779 O O . SER A 1 102 ? -7.657 -7.546 -14.146 1.00 82.50 102 SER A O 1
ATOM 781 N N . ILE A 1 103 ? -5.711 -7.600 -13.012 1.00 86.31 103 ILE A N 1
ATOM 782 C CA . ILE A 1 103 ? -4.854 -7.834 -14.179 1.00 86.31 103 ILE A CA 1
ATOM 783 C C . ILE A 1 103 ? -4.279 -9.244 -14.091 1.00 86.31 103 ILE A C 1
ATOM 785 O O . ILE A 1 103 ? -3.859 -9.680 -13.021 1.00 86.31 103 ILE A O 1
ATOM 789 N N . LEU A 1 104 ? -4.245 -9.927 -15.231 1.00 87.00 104 LEU A N 1
ATOM 790 C CA . LEU A 1 104 ? -3.481 -11.150 -15.436 1.00 87.00 104 LEU A CA 1
ATOM 791 C C . LEU A 1 104 ? -2.403 -10.843 -16.474 1.00 87.00 104 LEU A C 1
ATOM 793 O O . LEU A 1 104 ? -2.729 -10.338 -17.551 1.00 87.00 104 LEU A O 1
ATOM 797 N N . SER A 1 105 ? -1.140 -11.102 -16.136 1.00 88.31 105 SER A N 1
ATOM 798 C CA . SER A 1 105 ? -0.049 -11.073 -17.108 1.00 88.31 105 SER A CA 1
ATOM 799 C C . SER A 1 105 ? 0.127 -12.480 -17.669 1.00 88.31 105 SER A C 1
ATOM 801 O O . SER A 1 105 ? -0.157 -13.468 -17.001 1.00 88.31 105 SER A O 1
ATOM 803 N N . SER A 1 106 ? 0.550 -12.592 -18.923 1.00 88.19 106 SER A N 1
ATOM 804 C CA . SER A 1 106 ? 0.931 -13.894 -19.478 1.00 88.19 106 SER A CA 1
ATOM 805 C C . SER A 1 106 ? 2.322 -14.333 -19.017 1.00 88.19 106 SER A C 1
ATOM 807 O O . SER A 1 106 ? 2.625 -15.521 -19.071 1.00 88.19 106 SER A O 1
ATOM 809 N N . ASP A 1 107 ? 3.168 -13.377 -18.620 1.00 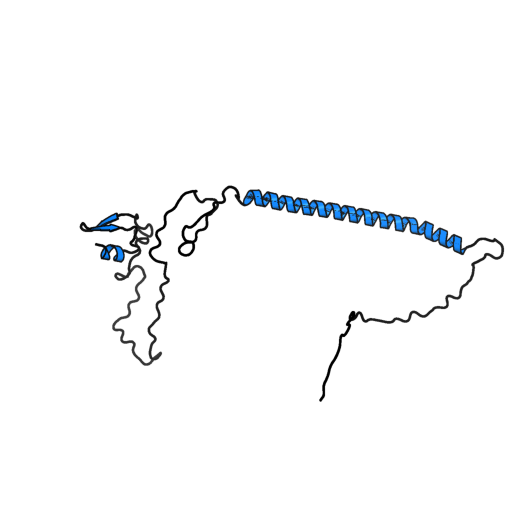88.44 107 ASP A N 1
ATOM 810 C CA . ASP A 1 107 ? 4.522 -13.617 -18.120 1.00 88.44 107 ASP A CA 1
ATOM 811 C C . ASP A 1 107 ? 4.924 -12.523 -17.115 1.00 88.44 107 ASP A C 1
ATOM 813 O O . ASP A 1 107 ? 5.393 -11.435 -17.471 1.00 88.44 107 ASP A O 1
ATOM 817 N N . GLU A 1 108 ? 4.733 -12.809 -15.829 1.00 87.31 108 GLU A N 1
ATOM 818 C CA . GLU A 1 108 ? 5.066 -11.914 -14.721 1.00 87.31 108 GLU A CA 1
ATOM 819 C C . GLU A 1 108 ? 6.574 -11.690 -14.541 1.00 87.31 108 GLU A C 1
ATOM 821 O O . GLU A 1 108 ? 6.962 -10.742 -13.857 1.00 87.31 108 GLU A O 1
ATOM 826 N N . SER A 1 109 ? 7.436 -12.524 -15.136 1.00 86.50 109 SER A N 1
ATOM 827 C CA . SER A 1 109 ? 8.890 -12.338 -15.051 1.00 86.50 109 SER A CA 1
ATOM 828 C C . SER A 1 109 ? 9.388 -11.202 -15.948 1.00 86.50 109 SER A C 1
ATOM 830 O O . SER A 1 109 ? 10.401 -10.571 -15.646 1.00 86.50 109 SER A O 1
ATOM 832 N N . VAL A 1 110 ? 8.648 -10.915 -17.023 1.00 86.94 110 VAL A N 1
ATOM 833 C CA . VAL A 1 110 ? 8.973 -9.878 -18.008 1.00 86.94 110 VAL A CA 1
ATOM 834 C C . VAL A 1 110 ? 8.211 -8.584 -17.729 1.00 86.94 110 VAL A C 1
ATOM 836 O O . VAL A 1 110 ? 8.788 -7.500 -17.827 1.00 86.94 110 VAL A O 1
ATOM 839 N N . LEU A 1 111 ? 6.923 -8.671 -17.381 1.00 86.25 111 LEU A N 1
ATOM 840 C CA . LEU A 1 111 ? 6.083 -7.500 -17.138 1.00 86.25 111 LEU A CA 1
ATOM 841 C C . LEU A 1 111 ? 5.080 -7.763 -16.014 1.00 86.25 111 LEU A C 1
ATOM 843 O O . LEU A 1 111 ? 4.227 -8.648 -16.101 1.00 86.25 111 LEU A O 1
ATOM 847 N N . THR A 1 112 ? 5.132 -6.910 -14.993 1.00 89.81 112 THR A N 1
ATOM 848 C CA . THR A 1 112 ? 4.084 -6.805 -13.976 1.00 89.81 112 THR A CA 1
ATOM 849 C C . THR A 1 112 ? 3.315 -5.506 -14.178 1.00 89.81 112 THR A C 1
ATOM 851 O O . THR A 1 112 ? 3.881 -4.486 -14.572 1.00 89.81 112 THR A O 1
ATOM 854 N N . ALA A 1 113 ? 2.009 -5.545 -13.932 1.00 85.88 113 ALA A N 1
ATOM 855 C CA . ALA A 1 113 ? 1.138 -4.390 -14.080 1.00 85.88 113 ALA A CA 1
ATOM 856 C C . ALA A 1 113 ? 0.161 -4.308 -12.906 1.00 85.88 113 ALA A C 1
ATOM 858 O O . ALA A 1 113 ? -0.263 -5.323 -12.354 1.00 85.88 113 ALA A O 1
ATOM 859 N N . SER A 1 114 ? -0.206 -3.084 -12.536 1.00 88.06 114 SER A N 1
ATOM 860 C CA . SER A 1 114 ? -1.227 -2.797 -11.532 1.00 88.06 114 SER A CA 1
ATOM 861 C C . SER A 1 114 ? -2.338 -1.956 -12.160 1.00 88.06 114 SER A C 1
ATOM 863 O O . SER A 1 114 ? -2.078 -1.011 -12.903 1.00 88.06 114 SER A O 1
ATOM 865 N N . ALA A 1 115 ? -3.594 -2.321 -11.893 1.00 86.44 115 ALA A N 1
ATOM 866 C CA . ALA A 1 115 ? -4.748 -1.552 -12.347 1.00 86.44 115 ALA A CA 1
ATOM 867 C C . ALA A 1 115 ? -5.188 -0.574 -11.260 1.00 86.44 115 ALA A C 1
ATOM 869 O O . ALA A 1 115 ? -5.275 -0.926 -10.083 1.00 86.44 115 ALA A O 1
ATOM 870 N N . SER A 1 116 ? -5.527 0.644 -11.673 1.00 85.56 116 SER A N 1
ATOM 871 C CA . SER A 1 116 ? -6.266 1.586 -10.835 1.00 85.56 116 SER A CA 1
ATOM 872 C C . SER A 1 116 ? -7.777 1.367 -10.977 1.00 85.56 116 SER A C 1
ATOM 874 O O . SER A 1 116 ? -8.241 0.739 -11.929 1.00 85.56 116 SER A O 1
ATOM 876 N N . ASN A 1 117 ? -8.574 1.940 -10.070 1.00 81.75 117 ASN A N 1
ATOM 877 C CA . ASN A 1 117 ? -10.044 1.876 -10.122 1.00 81.75 117 ASN A CA 1
ATOM 878 C C . ASN A 1 117 ? -10.668 2.629 -11.320 1.00 81.75 117 ASN A C 1
ATOM 880 O O . ASN A 1 117 ? -11.889 2.633 -11.462 1.00 81.75 117 ASN A O 1
ATOM 884 N N . SER A 1 118 ? -9.852 3.293 -12.143 1.00 82.31 118 SER A N 1
ATOM 885 C CA . SER A 1 118 ? -10.268 3.975 -13.377 1.00 82.31 118 SER A CA 1
ATOM 886 C C . SER A 1 118 ? -9.756 3.267 -14.635 1.00 82.31 118 SER A C 1
ATOM 888 O O . SER A 1 118 ? -9.896 3.801 -15.734 1.00 82.31 118 SER A O 1
ATOM 890 N N . ALA A 1 119 ? -9.114 2.102 -14.491 1.00 84.69 119 ALA A N 1
ATOM 891 C CA . ALA A 1 119 ? -8.622 1.331 -15.621 1.00 84.69 119 ALA A CA 1
ATOM 892 C C . ALA A 1 119 ? -9.795 0.830 -16.476 1.00 84.69 119 ALA A C 1
ATOM 894 O O . ALA A 1 119 ? -10.782 0.307 -15.960 1.00 84.69 119 ALA A O 1
ATOM 895 N N . VAL A 1 120 ? -9.682 0.994 -17.794 1.00 85.38 120 VAL A N 1
ATOM 896 C CA . VAL A 1 120 ? -10.681 0.485 -18.736 1.00 85.38 120 VAL A CA 1
ATOM 897 C C . VAL A 1 120 ? -10.473 -1.026 -18.890 1.00 85.38 120 VAL A C 1
ATOM 899 O O . VAL A 1 120 ? -9.348 -1.451 -19.159 1.00 85.38 120 VAL A O 1
ATOM 902 N N . PRO A 1 121 ? -11.518 -1.855 -18.727 1.00 86.44 121 PRO A N 1
ATOM 903 C CA . PRO A 1 121 ? -11.391 -3.292 -18.921 1.00 86.44 121 PRO A CA 1
ATOM 904 C C . PRO A 1 121 ? -11.133 -3.608 -20.398 1.00 86.44 121 PRO A C 1
ATOM 906 O O . PRO A 1 121 ? -11.856 -3.149 -21.282 1.00 86.44 121 PRO A O 1
ATOM 909 N N . GLY A 1 122 ? -10.109 -4.416 -20.664 1.00 88.00 122 GLY A N 1
ATOM 910 C CA . GLY A 1 122 ? -9.725 -4.810 -22.015 1.00 88.00 122 GLY A CA 1
ATOM 911 C C . GLY A 1 122 ? -8.468 -5.674 -22.038 1.00 88.00 122 GLY A C 1
ATOM 912 O O . GLY A 1 122 ? -7.788 -5.837 -21.025 1.00 88.00 122 GLY A O 1
ATOM 913 N N . SER A 1 123 ? -8.166 -6.234 -23.207 1.00 88.88 123 SER A N 1
ATOM 914 C CA . SER A 1 123 ? -6.921 -6.963 -23.454 1.00 88.88 123 SER A CA 1
ATOM 915 C C . SER A 1 123 ? -5.909 -6.036 -24.115 1.00 88.88 123 SER A C 1
ATOM 917 O O . SER A 1 123 ? -6.189 -5.449 -25.159 1.00 88.88 123 SER A O 1
ATOM 919 N N . TYR A 1 124 ? -4.727 -5.928 -23.514 1.00 87.56 124 TYR A N 1
ATOM 920 C CA . TYR A 1 124 ? -3.631 -5.100 -24.006 1.00 87.56 124 TYR A CA 1
ATOM 921 C C . TYR A 1 124 ? -2.454 -5.998 -24.381 1.00 87.56 124 TYR A C 1
ATOM 923 O O . TYR A 1 124 ? -2.053 -6.848 -23.589 1.00 87.56 124 TYR A O 1
ATOM 931 N N . ASN A 1 125 ? -1.913 -5.818 -25.588 1.00 87.12 125 ASN A N 1
ATOM 932 C CA . ASN A 1 125 ? -0.734 -6.545 -26.044 1.00 87.12 125 ASN A CA 1
ATOM 933 C C . ASN A 1 125 ? 0.503 -5.652 -25.924 1.00 87.12 125 ASN A C 1
ATOM 935 O O . ASN A 1 125 ? 0.531 -4.560 -26.495 1.00 87.12 125 ASN A O 1
ATOM 939 N N . PHE A 1 126 ? 1.519 -6.128 -25.210 1.00 83.19 126 PHE A N 1
ATOM 940 C CA . PHE A 1 126 ? 2.781 -5.421 -25.017 1.00 83.19 126 PHE A CA 1
ATOM 941 C C . PHE A 1 126 ? 3.929 -6.254 -25.576 1.00 83.19 126 PHE A C 1
ATOM 943 O O . PHE A 1 126 ? 4.016 -7.453 -25.330 1.00 83.19 126 PHE A O 1
ATOM 950 N N . ILE A 1 127 ? 4.832 -5.600 -26.302 1.00 84.50 127 ILE A N 1
ATOM 951 C CA . ILE A 1 127 ? 6.070 -6.206 -26.790 1.00 84.50 127 ILE A CA 1
ATOM 952 C C . ILE A 1 127 ? 7.220 -5.478 -26.097 1.00 84.50 127 ILE A C 1
ATOM 954 O O . ILE A 1 127 ? 7.461 -4.299 -26.356 1.00 84.50 127 ILE A O 1
ATOM 958 N N . VAL A 1 128 ? 7.908 -6.166 -25.186 1.00 84.38 128 VAL A N 1
ATOM 959 C CA . VAL A 1 128 ? 9.048 -5.606 -24.448 1.00 84.38 128 VAL A CA 1
ATOM 960 C C . VAL A 1 128 ? 10.313 -5.805 -25.279 1.00 84.38 128 VAL A C 1
ATOM 962 O O . VAL A 1 128 ? 10.722 -6.938 -25.516 1.00 84.38 128 VAL A O 1
ATOM 965 N N . HIS A 1 129 ? 10.923 -4.710 -25.741 1.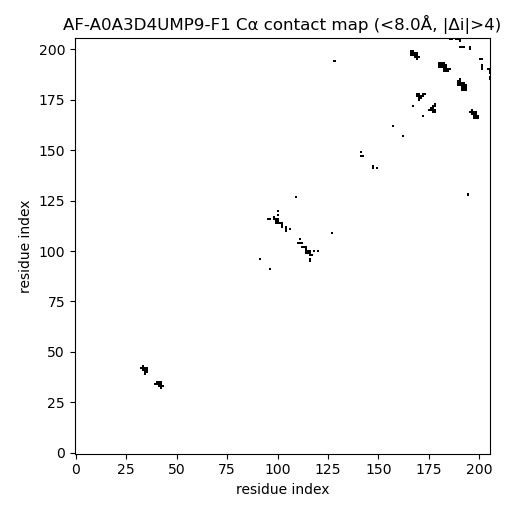00 82.88 129 HIS A N 1
ATOM 966 C CA . HIS A 1 129 ? 12.131 -4.773 -26.573 1.00 82.88 129 HIS A CA 1
ATOM 967 C C . HIS A 1 129 ? 13.417 -4.503 -25.784 1.00 82.88 129 HIS A C 1
ATOM 969 O O . HIS A 1 129 ? 14.344 -5.308 -25.815 1.00 82.88 129 HIS A O 1
ATOM 975 N N . ARG A 1 130 ? 13.468 -3.385 -25.050 1.00 81.06 130 ARG A N 1
ATOM 976 C CA . ARG A 1 130 ? 14.627 -2.969 -24.252 1.00 81.06 130 ARG A CA 1
ATOM 977 C C . ARG A 1 130 ? 14.167 -2.361 -22.931 1.00 81.06 130 ARG A C 1
ATOM 979 O O . ARG A 1 130 ? 13.189 -1.617 -22.895 1.00 81.06 130 ARG A O 1
ATOM 986 N N . LEU A 1 131 ? 14.886 -2.680 -21.857 1.00 85.62 131 LEU A N 1
ATOM 987 C CA . LEU A 1 131 ? 14.681 -2.073 -20.545 1.00 85.62 131 LEU A CA 1
ATOM 988 C C . LEU A 1 131 ? 15.295 -0.674 -20.504 1.00 85.62 131 LEU A C 1
ATOM 990 O O . LEU A 1 131 ? 16.339 -0.427 -21.106 1.00 85.62 131 LEU A O 1
ATOM 994 N N . VAL A 1 132 ? 14.666 0.228 -19.754 1.00 81.94 132 VAL A N 1
ATOM 995 C CA . VAL A 1 132 ? 15.230 1.556 -19.506 1.00 81.94 132 VAL A CA 1
ATOM 996 C C . VAL A 1 132 ? 16.508 1.396 -18.682 1.00 81.94 132 VAL A C 1
ATOM 998 O O . VAL A 1 132 ? 16.480 0.852 -17.579 1.00 81.94 132 VAL A O 1
ATOM 1001 N N . SER A 1 133 ? 17.626 1.874 -19.221 1.00 82.00 133 SER A N 1
ATOM 1002 C CA . SER A 1 133 ? 18.915 1.930 -18.532 1.00 82.00 133 SER A CA 1
ATOM 1003 C C . SER A 1 133 ? 19.214 3.356 -18.081 1.00 82.00 133 SER A C 1
ATOM 1005 O O . SER A 1 133 ? 18.972 4.301 -18.829 1.00 82.00 133 SER A O 1
ATOM 1007 N N . SER A 1 134 ? 19.789 3.523 -16.891 1.00 81.75 134 SER A N 1
ATOM 1008 C CA . SER A 1 134 ? 20.365 4.805 -16.485 1.00 81.75 134 SER A CA 1
ATOM 1009 C C . SER A 1 134 ? 21.757 4.981 -17.092 1.00 81.75 134 SER A C 1
ATOM 1011 O O . SER A 1 134 ? 22.546 4.038 -17.165 1.00 81.75 134 SER A O 1
ATOM 1013 N N . GLN A 1 135 ? 22.070 6.199 -17.532 1.00 75.12 135 GLN A N 1
ATOM 1014 C CA . GLN A 1 135 ? 23.403 6.532 -18.019 1.00 75.12 135 GLN A CA 1
ATOM 1015 C C . GLN A 1 135 ? 24.345 6.752 -16.832 1.00 75.12 135 GLN A C 1
ATOM 1017 O O . GLN A 1 135 ? 24.055 7.541 -15.933 1.00 75.12 135 GLN A O 1
ATOM 1022 N N . GLN A 1 136 ? 25.492 6.077 -16.846 1.00 78.06 136 GLN A N 1
ATOM 1023 C CA . GLN A 1 136 ? 26.586 6.322 -15.913 1.00 78.06 136 GLN A CA 1
ATOM 1024 C C . GLN A 1 136 ? 27.841 6.651 -16.710 1.00 78.06 136 GLN A C 1
ATOM 1026 O O . GLN A 1 136 ? 28.274 5.863 -17.549 1.00 78.06 136 GLN A O 1
ATOM 1031 N N . LEU A 1 137 ? 28.418 7.820 -16.446 1.00 79.69 137 LEU A N 1
ATOM 1032 C CA . LEU A 1 137 ? 29.700 8.220 -17.006 1.00 79.69 137 LEU A CA 1
ATOM 1033 C C . LEU A 1 137 ? 30.719 8.275 -15.873 1.00 79.69 137 LEU A C 1
ATOM 1035 O O . LEU A 1 137 ? 30.578 9.064 -14.941 1.00 79.69 137 LEU A O 1
ATOM 1039 N N . LEU A 1 138 ? 31.742 7.429 -15.960 1.00 79.62 138 LEU A N 1
ATOM 1040 C CA . LEU A 1 138 ? 32.885 7.467 -15.059 1.00 79.62 138 LEU A CA 1
ATOM 1041 C C . LEU A 1 138 ? 34.068 8.086 -15.805 1.00 79.62 138 LEU A C 1
ATOM 1043 O O . LEU A 1 138 ? 34.401 7.659 -16.912 1.00 79.62 138 LEU A O 1
ATOM 1047 N N . THR A 1 139 ? 34.717 9.082 -15.204 1.00 76.69 139 THR A N 1
ATOM 1048 C CA . THR A 1 139 ? 35.990 9.580 -15.729 1.00 76.69 139 THR A CA 1
ATOM 1049 C C . THR A 1 139 ? 37.043 8.481 -15.601 1.00 76.69 139 THR A C 1
ATOM 1051 O O . THR A 1 139 ? 37.036 7.695 -14.654 1.00 76.69 139 THR A O 1
ATOM 1054 N N . ARG A 1 140 ? 37.974 8.404 -16.558 1.00 72.75 140 ARG A N 1
ATOM 1055 C CA . ARG A 1 140 ? 38.991 7.335 -16.617 1.00 72.75 140 ARG A CA 1
ATOM 1056 C C . ARG A 1 140 ? 40.071 7.430 -15.522 1.00 72.75 140 ARG A C 1
ATOM 1058 O O . ARG A 1 140 ? 41.048 6.693 -15.586 1.00 72.75 140 ARG A O 1
ATOM 1065 N N . GLY A 1 141 ? 39.879 8.289 -14.517 1.00 70.69 141 GLY A N 1
ATOM 1066 C CA . GLY A 1 141 ? 40.889 8.650 -13.527 1.00 70.69 141 GLY A CA 1
ATOM 1067 C C . GLY A 1 141 ? 42.014 9.486 -14.142 1.00 70.69 141 GLY A C 1
ATOM 1068 O O . GLY A 1 141 ? 42.344 9.346 -15.318 1.00 70.69 141 GLY A O 1
ATOM 1069 N N . PHE A 1 142 ? 42.595 10.374 -13.344 1.00 80.94 142 PHE A N 1
ATOM 1070 C CA . PHE A 1 142 ? 43.812 11.100 -13.703 1.00 80.94 142 PHE A CA 1
ATOM 1071 C C . PHE A 1 142 ? 44.973 10.522 -12.889 1.00 80.94 142 PHE A C 1
ATOM 1073 O O . PHE A 1 142 ? 44.757 10.074 -11.763 1.00 80.94 142 PHE A O 1
ATOM 1080 N N . ALA A 1 143 ? 46.175 10.475 -13.471 1.00 79.94 143 ALA A N 1
ATOM 1081 C CA . ALA A 1 143 ? 47.344 9.870 -12.824 1.00 79.94 143 ALA A CA 1
ATOM 1082 C C . ALA A 1 143 ? 47.740 10.601 -11.529 1.00 79.94 143 ALA A C 1
ATOM 1084 O O . ALA A 1 143 ? 48.121 9.957 -10.559 1.00 79.94 143 ALA A O 1
ATOM 1085 N N . ASP A 1 144 ? 47.571 11.924 -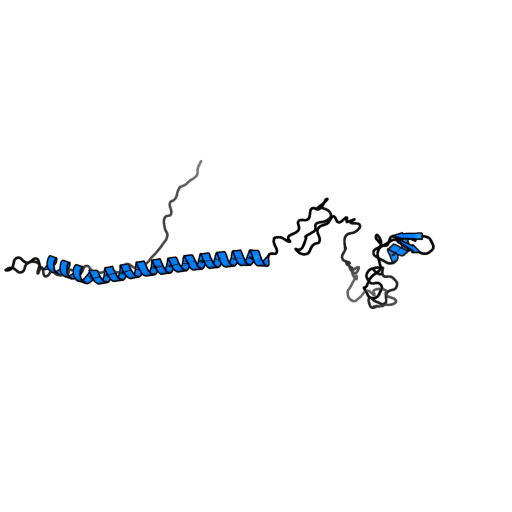11.509 1.00 78.81 144 ASP A N 1
ATOM 1086 C CA . ASP A 1 144 ? 47.870 12.816 -10.391 1.00 78.81 144 ASP A CA 1
ATOM 1087 C C . ASP A 1 144 ? 46.887 14.002 -10.412 1.00 78.81 144 ASP A C 1
ATOM 1089 O O . ASP A 1 144 ? 46.289 14.283 -11.455 1.00 78.81 144 ASP A O 1
ATOM 1093 N N . SER A 1 145 ? 46.725 14.720 -9.292 1.00 77.62 145 SER A N 1
ATOM 1094 C CA . SER A 1 145 ? 45.856 15.909 -9.218 1.00 77.62 145 SER A CA 1
ATOM 1095 C C . SER A 1 145 ? 46.421 17.123 -9.957 1.00 77.62 145 SER A C 1
ATOM 1097 O O . SER A 1 145 ? 45.648 17.885 -10.530 1.00 77.62 145 SER A O 1
ATOM 1099 N N . ASP A 1 146 ? 47.750 17.289 -9.957 1.00 78.50 146 ASP A N 1
ATOM 1100 C CA . ASP A 1 146 ? 48.354 18.603 -10.237 1.00 78.50 146 ASP A CA 1
ATOM 1101 C C . ASP A 1 146 ? 49.556 18.583 -11.197 1.00 78.50 146 ASP A C 1
ATOM 1103 O O . ASP A 1 146 ? 50.013 19.638 -11.631 1.00 78.50 146 ASP A O 1
ATOM 1107 N N . THR A 1 147 ? 50.115 17.414 -11.523 1.00 76.50 147 THR A N 1
ATOM 1108 C CA . THR A 1 147 ? 51.411 17.317 -12.229 1.00 76.50 147 THR A CA 1
ATOM 1109 C C . THR A 1 147 ? 51.278 16.954 -13.703 1.00 76.50 147 THR A C 1
ATOM 1111 O O . THR A 1 147 ? 52.011 17.477 -14.542 1.00 76.50 147 THR A O 1
ATOM 1114 N N . SER A 1 148 ? 50.355 16.054 -14.033 1.00 79.56 148 SER A N 1
ATOM 1115 C CA . SER A 1 148 ? 50.221 15.501 -15.378 1.00 79.56 148 SER A CA 1
ATOM 1116 C C . SER A 1 148 ? 49.192 16.289 -16.188 1.00 79.56 148 SER A C 1
ATOM 1118 O O . SER A 1 148 ? 48.003 16.285 -15.871 1.00 79.56 148 SER A O 1
ATOM 1120 N N . ALA A 1 149 ? 49.635 16.951 -17.262 1.00 75.50 149 ALA A N 1
ATOM 1121 C CA . ALA A 1 149 ? 48.732 17.628 -18.188 1.00 75.50 149 ALA A CA 1
ATOM 1122 C C . ALA A 1 149 ? 47.818 16.609 -18.892 1.00 75.50 149 ALA A C 1
ATOM 1124 O O . ALA A 1 149 ? 48.284 15.621 -19.455 1.00 75.50 149 ALA A O 1
ATOM 1125 N N . ILE A 1 150 ? 46.511 16.874 -18.897 1.00 75.94 150 ILE A N 1
ATOM 1126 C CA . ILE A 1 150 ? 45.470 15.970 -19.419 1.00 75.94 150 ILE A CA 1
ATOM 1127 C C . ILE A 1 150 ? 45.365 15.935 -20.955 1.00 75.94 150 ILE A C 1
ATOM 1129 O O . ILE A 1 150 ? 44.466 15.293 -21.489 1.00 75.94 150 ILE A O 1
ATOM 1133 N N . GLY A 1 151 ? 46.277 16.611 -21.665 1.00 73.81 151 GLY A N 1
ATOM 1134 C CA . GLY A 1 151 ? 46.383 16.559 -23.128 1.00 73.81 151 GLY A CA 1
ATOM 1135 C C . GLY A 1 151 ? 45.156 17.078 -23.885 1.00 73.81 151 GLY A C 1
ATOM 1136 O O . GLY A 1 151 ? 44.888 16.608 -24.986 1.00 73.81 151 GLY A O 1
ATOM 1137 N N . LEU A 1 152 ? 44.387 18.001 -23.296 1.00 72.12 152 LEU A N 1
ATOM 1138 C CA . LEU A 1 152 ? 43.240 18.622 -23.960 1.00 72.12 152 LEU A CA 1
ATOM 1139 C C . LEU A 1 152 ? 43.700 19.788 -24.844 1.00 72.12 152 LEU A C 1
ATOM 1141 O O . LEU A 1 152 ? 44.216 20.774 -24.323 1.00 72.12 152 LEU A O 1
ATOM 1145 N N . ASP A 1 153 ? 43.435 19.708 -26.148 1.00 77.06 153 ASP A N 1
ATOM 1146 C CA . ASP A 1 153 ? 43.609 20.839 -27.075 1.00 77.06 153 ASP A CA 1
ATOM 1147 C C . ASP A 1 153 ? 42.480 21.880 -26.935 1.00 77.06 153 ASP A C 1
ATOM 1149 O O . ASP A 1 153 ? 42.692 23.075 -27.138 1.00 77.06 153 ASP A O 1
ATOM 1153 N N . SER A 1 154 ? 41.277 21.450 -26.537 1.00 77.75 154 SER A N 1
ATOM 1154 C CA . SER A 1 154 ? 40.146 22.328 -26.213 1.00 77.75 154 SER A CA 1
ATOM 1155 C C . SER A 1 154 ? 39.159 21.636 -25.270 1.00 77.75 154 SER A C 1
ATOM 1157 O O . SER A 1 154 ? 38.915 20.437 -25.411 1.00 77.75 154 SER A O 1
ATOM 1159 N N . LEU A 1 155 ? 38.550 22.389 -24.350 1.00 70.06 155 LEU A N 1
ATOM 1160 C CA . LEU A 1 155 ? 37.449 21.932 -23.496 1.00 70.06 155 LEU A CA 1
ATOM 1161 C C . LEU A 1 155 ? 36.180 22.706 -23.857 1.00 70.06 155 LEU A C 1
ATOM 1163 O O . LEU A 1 155 ? 36.084 23.897 -23.566 1.00 70.06 155 LEU A O 1
ATOM 1167 N N . THR A 1 156 ? 35.201 22.019 -24.439 1.00 66.56 156 THR A N 1
ATOM 1168 C CA . THR A 1 156 ? 33.892 22.603 -24.747 1.00 66.56 156 THR A CA 1
ATOM 1169 C C . THR A 1 156 ? 32.847 21.998 -23.814 1.00 66.56 156 THR A C 1
ATOM 1171 O O . THR A 1 156 ? 32.650 20.784 -23.796 1.00 66.56 156 THR A O 1
ATOM 1174 N N . ILE A 1 157 ? 32.194 22.840 -23.011 1.00 62.47 157 ILE A N 1
ATOM 1175 C CA . ILE A 1 157 ? 31.031 22.466 -22.200 1.00 62.47 157 ILE A CA 1
ATOM 1176 C C . ILE A 1 157 ? 29.816 23.058 -22.900 1.00 62.47 157 ILE A C 1
ATOM 1178 O O . ILE A 1 157 ? 29.605 24.268 -22.868 1.00 62.47 157 ILE A O 1
ATOM 1182 N N . GLU A 1 158 ? 29.051 22.201 -23.562 1.00 61.72 158 GLU A N 1
ATOM 1183 C CA . GLU A 1 158 ? 27.842 22.595 -24.282 1.00 61.72 158 GLU A CA 1
ATOM 1184 C C . GLU A 1 158 ? 26.602 22.251 -23.461 1.00 61.72 158 GLU A C 1
ATOM 1186 O O . GLU A 1 158 ? 26.592 21.271 -22.707 1.00 61.72 158 GLU A O 1
ATOM 1191 N N . SER A 1 159 ? 25.552 23.064 -23.594 1.00 59.94 159 SER A N 1
ATOM 1192 C CA . SER A 1 159 ? 24.268 22.755 -22.973 1.00 59.94 159 SER A CA 1
ATOM 1193 C C . SER A 1 159 ? 23.644 21.518 -23.638 1.00 59.94 159 SER A C 1
ATOM 1195 O O . SER A 1 159 ? 23.965 21.206 -24.791 1.00 59.94 159 SER A O 1
ATOM 1197 N N . PRO A 1 160 ? 22.751 20.790 -22.942 1.00 58.31 160 PRO A N 1
ATOM 1198 C CA . PRO A 1 160 ? 22.080 19.621 -23.507 1.00 58.31 160 PRO A CA 1
ATOM 1199 C C . PRO A 1 160 ? 21.386 19.890 -24.852 1.00 58.31 160 PRO A C 1
ATOM 1201 O O . PRO A 1 160 ? 21.267 18.967 -25.652 1.00 58.31 160 PRO A O 1
ATOM 1204 N N . GLU A 1 161 ? 20.977 21.134 -25.129 1.00 56.66 161 GLU A N 1
ATOM 1205 C CA . GLU A 1 161 ? 20.292 21.513 -26.370 1.00 56.66 161 GLU A CA 1
ATOM 1206 C C . GLU A 1 161 ? 21.221 21.742 -27.582 1.00 56.66 161 GLU A C 1
ATOM 1208 O O . GLU A 1 161 ? 20.721 21.903 -28.693 1.00 56.66 161 GLU A O 1
ATOM 1213 N N . ALA A 1 162 ? 22.549 21.778 -27.404 1.00 52.44 162 ALA A N 1
ATOM 1214 C CA . ALA A 1 162 ? 23.498 22.204 -28.445 1.00 52.44 162 ALA A CA 1
ATOM 1215 C C . ALA A 1 162 ? 24.319 21.069 -29.095 1.00 52.44 162 ALA A C 1
ATOM 1217 O O . ALA A 1 162 ? 25.128 21.332 -29.981 1.00 52.44 162 ALA A O 1
ATOM 1218 N N . ARG A 1 163 ? 24.109 19.805 -28.701 1.00 61.47 163 ARG A N 1
ATOM 1219 C CA . ARG A 1 163 ? 24.916 18.671 -29.187 1.00 61.47 163 ARG A CA 1
ATOM 1220 C C . ARG A 1 163 ? 24.365 18.072 -30.482 1.00 61.47 163 ARG A C 1
ATOM 1222 O O . ARG A 1 163 ? 23.224 17.626 -30.510 1.00 61.47 163 ARG A O 1
ATOM 1229 N N . LEU A 1 164 ? 25.213 17.958 -31.507 1.00 54.56 164 LEU A N 1
ATOM 1230 C CA . LEU A 1 164 ? 24.894 17.280 -32.776 1.00 54.56 164 LEU A CA 1
ATOM 1231 C C . LEU A 1 164 ? 25.079 15.747 -32.714 1.00 54.56 164 LEU A C 1
ATOM 1233 O O . LEU A 1 164 ? 24.519 15.0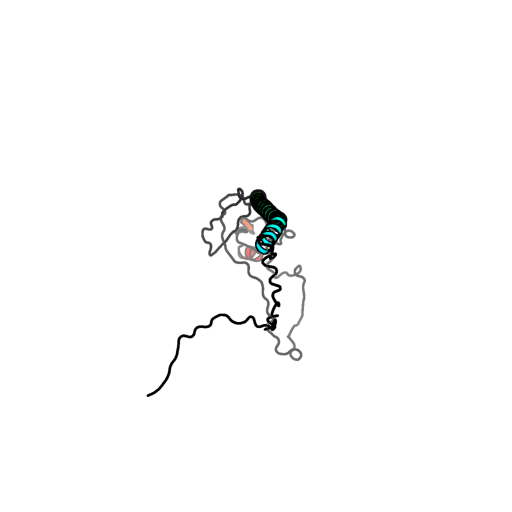30 -33.534 1.00 54.56 164 LEU A O 1
ATOM 1237 N N . ASP A 1 165 ? 25.810 15.247 -31.711 1.00 64.12 165 ASP A N 1
ATOM 1238 C CA . ASP A 1 165 ? 26.204 13.830 -31.596 1.00 64.12 165 ASP A CA 1
ATOM 1239 C C . ASP A 1 165 ? 25.320 13.002 -30.644 1.00 64.12 165 ASP A C 1
ATOM 1241 O O . ASP A 1 165 ? 25.650 11.856 -30.335 1.00 64.12 165 ASP A O 1
ATOM 1245 N N . ASN A 1 166 ? 24.247 13.578 -30.092 1.00 64.56 166 ASN A N 1
ATOM 1246 C CA . ASN A 1 166 ? 23.357 12.839 -29.200 1.00 64.56 166 ASN A CA 1
ATOM 1247 C C . ASN A 1 166 ? 22.172 12.263 -29.952 1.00 64.56 166 ASN A C 1
ATOM 1249 O O . ASN A 1 166 ? 21.481 12.941 -30.714 1.00 64.56 166 ASN A O 1
ATOM 1253 N N . ASP A 1 167 ? 21.913 11.006 -29.629 1.00 72.75 167 ASP A N 1
ATOM 1254 C CA . ASP A 1 167 ? 20.782 10.263 -30.120 1.00 72.75 167 ASP A CA 1
ATOM 1255 C C . ASP A 1 167 ? 19.485 10.885 -29.574 1.00 72.75 167 ASP A C 1
ATOM 1257 O O . ASP A 1 167 ? 19.094 10.671 -28.425 1.00 72.75 167 ASP A O 1
ATOM 1261 N N . THR A 1 168 ? 18.875 11.779 -30.357 1.00 77.31 168 THR A N 1
ATOM 1262 C CA . THR A 1 168 ? 17.710 12.551 -29.913 1.00 77.31 168 THR A CA 1
ATOM 1263 C C . THR A 1 168 ? 16.523 11.609 -29.786 1.00 77.31 168 THR A C 1
ATOM 1265 O O . THR A 1 168 ? 16.155 10.935 -30.750 1.00 77.31 168 THR A O 1
ATOM 1268 N N . SER A 1 169 ? 15.910 11.559 -28.603 1.00 80.88 169 SER A N 1
ATOM 1269 C CA . SER A 1 169 ? 14.709 10.759 -28.382 1.00 80.88 169 SER A CA 1
ATOM 1270 C C . SER A 1 169 ? 13.581 11.251 -29.281 1.00 80.88 169 SER A C 1
ATOM 1272 O O . SER A 1 169 ? 13.273 12.443 -29.327 1.00 80.88 169 SER A O 1
ATOM 1274 N N . LEU A 1 170 ? 12.897 10.322 -29.947 1.00 81.62 170 LEU A N 1
ATOM 1275 C CA . LEU A 1 170 ? 11.713 10.632 -30.748 1.00 81.62 170 LEU A CA 1
ATOM 1276 C C . LEU A 1 170 ? 10.584 11.252 -29.904 1.00 81.62 170 LEU A C 1
ATOM 1278 O O . LEU A 1 170 ? 9.713 11.930 -30.447 1.00 81.62 170 LEU A O 1
ATOM 1282 N N . ALA A 1 171 ? 10.596 11.038 -28.583 1.00 80.31 171 ALA A N 1
ATOM 1283 C CA . ALA A 1 171 ? 9.641 11.631 -27.648 1.00 80.31 171 ALA A CA 1
ATOM 1284 C C . ALA A 1 171 ? 9.906 13.122 -27.368 1.00 80.31 171 ALA A C 1
ATOM 1286 O O . ALA A 1 171 ? 8.967 13.853 -27.066 1.00 80.31 171 ALA A O 1
ATOM 1287 N N . ASP A 1 172 ? 11.150 13.579 -27.517 1.00 80.81 172 ASP A N 1
ATOM 1288 C CA . ASP A 1 172 ? 11.536 14.966 -27.219 1.00 80.81 172 ASP A CA 1
ATOM 1289 C C . ASP A 1 172 ? 11.316 15.902 -28.419 1.00 80.81 172 ASP A C 1
ATOM 1291 O O . ASP A 1 172 ? 11.300 17.130 -28.290 1.00 80.81 172 ASP A O 1
ATOM 1295 N N . LEU A 1 173 ? 11.066 15.325 -29.596 1.00 79.00 173 LEU A N 1
ATOM 1296 C CA . LEU A 1 173 ? 10.721 16.064 -30.804 1.00 79.00 173 LEU A CA 1
ATOM 1297 C C . LEU A 1 173 ? 9.409 16.852 -30.629 1.00 79.00 173 LEU A C 1
ATOM 1299 O O . LEU A 1 173 ? 8.557 16.525 -29.803 1.00 79.00 173 LEU A O 1
ATOM 1303 N N . ASN A 1 174 ? 9.237 17.915 -31.422 1.00 81.69 174 ASN A N 1
ATOM 1304 C CA . ASN A 1 174 ? 8.076 18.816 -31.361 1.00 81.69 174 ASN A CA 1
ATOM 1305 C C . ASN A 1 174 ? 7.868 19.485 -29.987 1.00 81.69 174 ASN A C 1
ATOM 1307 O O . ASN A 1 174 ? 6.735 19.602 -29.523 1.00 81.69 174 ASN A O 1
ATOM 1311 N N . ASN A 1 175 ? 8.948 19.945 -29.345 1.00 78.19 175 ASN A N 1
ATOM 1312 C CA . ASN A 1 175 ? 8.933 20.538 -27.997 1.00 78.19 175 ASN A CA 1
ATOM 1313 C C . ASN A 1 175 ? 8.410 19.566 -26.918 1.00 78.19 175 ASN A C 1
ATOM 1315 O O . ASN A 1 175 ? 7.615 19.957 -26.063 1.00 78.19 175 ASN A O 1
ATOM 1319 N N . GLY A 1 176 ? 8.814 18.293 -26.982 1.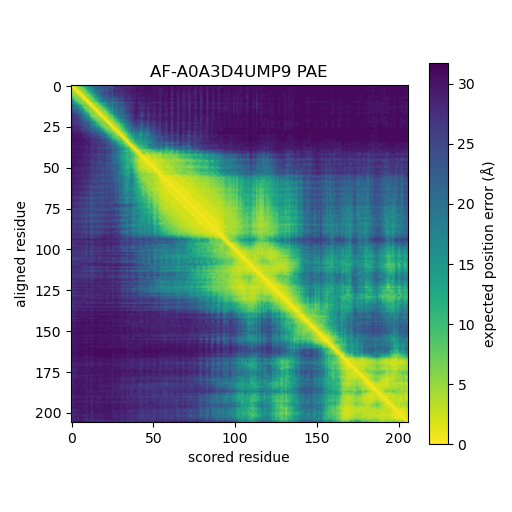00 73.81 176 GLY A N 1
ATOM 1320 C CA . GLY A 1 176 ? 8.389 17.260 -26.029 1.00 73.81 176 GLY A CA 1
ATOM 1321 C C . GLY A 1 176 ? 6.990 16.690 -26.276 1.00 73.81 176 GLY A C 1
ATOM 1322 O O . GLY A 1 176 ? 6.472 15.950 -25.443 1.00 73.81 176 GLY A O 1
ATOM 1323 N N . ASN A 1 177 ? 6.362 17.026 -27.406 1.00 80.00 177 ASN A N 1
ATOM 1324 C CA . ASN A 1 177 ? 5.077 16.446 -27.805 1.00 80.00 177 ASN A CA 1
ATOM 1325 C C . ASN A 1 177 ? 5.245 15.106 -28.556 1.00 80.00 177 ASN A C 1
ATOM 1327 O O . ASN A 1 177 ? 4.262 14.425 -28.848 1.00 80.00 177 ASN A O 1
ATOM 1331 N N . GLY A 1 178 ? 6.489 14.735 -28.870 1.00 83.31 178 GLY A N 1
ATOM 1332 C CA . GLY A 1 178 ? 6.871 13.496 -29.531 1.00 83.31 178 GLY A CA 1
ATOM 1333 C C . GLY A 1 178 ? 6.413 13.388 -30.984 1.00 83.31 178 GLY A C 1
ATOM 1334 O O . GLY A 1 178 ? 5.970 14.353 -31.616 1.00 83.31 178 GLY A O 1
ATOM 1335 N N . VAL A 1 179 ? 6.526 12.176 -31.526 1.00 84.44 179 VAL A N 1
ATOM 1336 C CA . VAL A 1 179 ? 6.055 11.802 -32.869 1.00 84.44 179 VAL A CA 1
ATOM 1337 C C . VAL A 1 179 ? 5.038 10.666 -32.794 1.00 84.44 179 VAL A C 1
ATOM 1339 O O . VAL A 1 179 ? 5.090 9.806 -31.911 1.00 84.44 179 VAL A O 1
ATOM 1342 N N . THR A 1 180 ? 4.091 10.649 -33.734 1.00 85.62 180 THR A N 1
ATOM 1343 C CA . THR A 1 180 ? 3.108 9.567 -33.850 1.00 85.62 180 THR A CA 1
ATOM 1344 C C . THR A 1 180 ? 3.808 8.253 -34.191 1.00 85.62 180 THR A C 1
ATOM 1346 O O . THR A 1 180 ? 4.543 8.170 -35.172 1.00 85.62 180 THR A O 1
ATOM 1349 N N . ARG A 1 181 ? 3.561 7.211 -33.389 1.00 85.88 181 ARG A N 1
ATOM 1350 C CA . ARG A 1 181 ? 4.106 5.869 -33.636 1.00 85.88 181 ARG A CA 1
ATOM 1351 C C . ARG A 1 181 ? 3.416 5.216 -34.833 1.00 85.88 181 ARG A C 1
ATOM 1353 O O . ARG A 1 181 ? 2.197 5.300 -34.963 1.00 85.88 181 ARG A O 1
ATOM 1360 N N . GLY A 1 182 ? 4.192 4.539 -35.674 1.00 84.81 182 GLY A N 1
ATOM 1361 C CA . GLY A 1 182 ? 3.713 3.869 -36.882 1.00 84.81 182 GLY A CA 1
ATOM 1362 C C . GLY A 1 182 ? 4.821 3.718 -37.920 1.00 84.81 182 GLY A C 1
ATOM 1363 O O . GLY A 1 182 ? 5.987 3.953 -37.619 1.00 84.81 182 GLY A O 1
ATOM 1364 N N . VAL A 1 183 ? 4.460 3.345 -39.145 1.00 87.00 183 VAL A N 1
ATOM 1365 C CA . VAL A 1 183 ? 5.420 3.224 -40.248 1.00 87.00 183 VAL A CA 1
ATOM 1366 C C . VAL A 1 183 ? 5.507 4.551 -40.994 1.00 87.00 183 VAL A C 1
ATOM 1368 O O . VAL A 1 183 ? 4.490 5.065 -41.463 1.00 87.00 183 VAL A O 1
ATOM 1371 N N . ILE A 1 184 ? 6.715 5.090 -41.130 1.00 86.69 184 ILE A N 1
ATOM 1372 C CA . ILE A 1 184 ? 7.006 6.230 -42.005 1.00 86.69 184 ILE A CA 1
ATOM 1373 C C . ILE A 1 184 ? 7.865 5.771 -43.178 1.00 86.69 184 ILE A C 1
ATOM 1375 O O . ILE A 1 184 ? 8.562 4.766 -43.097 1.00 86.69 184 ILE A O 1
ATOM 1379 N N . THR A 1 185 ? 7.812 6.496 -44.291 1.00 85.50 185 TH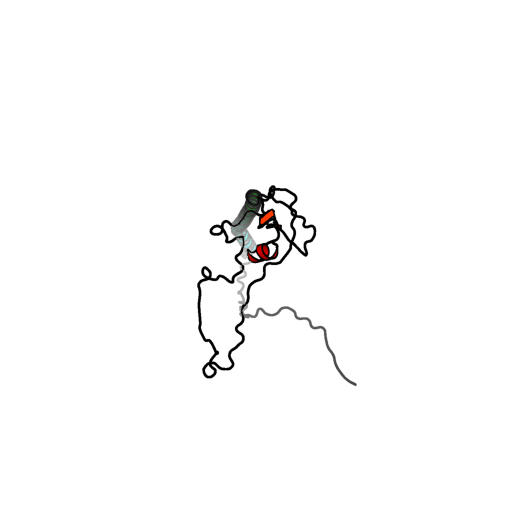R A N 1
ATOM 1380 C CA . THR A 1 185 ? 8.706 6.244 -45.427 1.00 85.50 185 THR A CA 1
ATOM 1381 C C . THR A 1 185 ? 9.767 7.331 -45.472 1.00 85.50 185 THR A C 1
ATOM 1383 O O . THR A 1 185 ? 9.429 8.509 -45.577 1.00 85.50 185 THR A O 1
ATOM 1386 N N . VAL A 1 186 ? 11.038 6.940 -45.418 1.00 82.75 186 VAL A N 1
ATOM 1387 C CA . VAL A 1 186 ? 12.191 7.839 -45.546 1.00 82.75 186 VAL A CA 1
ATOM 1388 C C . VAL A 1 186 ? 13.000 7.367 -46.751 1.00 82.75 186 VAL A C 1
ATOM 1390 O O . VAL A 1 186 ? 13.409 6.215 -46.809 1.00 82.75 186 VAL A O 1
ATOM 1393 N N . ASN A 1 187 ? 13.160 8.224 -47.765 1.00 82.25 187 ASN A N 1
ATOM 1394 C CA . ASN A 1 187 ? 13.877 7.914 -49.017 1.00 82.25 187 ASN A CA 1
ATOM 1395 C C . ASN A 1 187 ? 13.433 6.630 -49.757 1.00 82.25 187 ASN A C 1
ATOM 1397 O O . ASN A 1 187 ? 14.197 6.063 -50.531 1.00 82.25 187 ASN A O 1
ATOM 1401 N N . GLY A 1 188 ? 12.185 6.191 -49.568 1.00 81.56 188 GLY A N 1
ATOM 1402 C CA . GLY A 1 188 ? 11.641 4.982 -50.200 1.00 81.56 188 GLY A CA 1
ATOM 1403 C C . GLY A 1 188 ? 11.741 3.711 -49.348 1.00 81.56 188 GLY A C 1
ATOM 1404 O O . GLY A 1 188 ? 11.101 2.720 -49.698 1.00 81.56 188 GLY A O 1
ATOM 1405 N N . THR A 1 189 ? 12.442 3.750 -48.210 1.00 84.38 189 THR A N 1
ATOM 1406 C CA . THR A 1 189 ? 12.469 2.674 -47.208 1.00 84.38 189 THR A CA 1
ATOM 1407 C C . THR A 1 189 ? 11.375 2.902 -46.162 1.00 84.38 189 THR A C 1
ATOM 1409 O O . THR A 1 189 ? 11.175 4.023 -45.687 1.00 84.38 189 THR A O 1
ATOM 1412 N N . GLN A 1 190 ? 10.636 1.848 -45.805 1.00 87.25 190 GLN A N 1
ATOM 1413 C CA . GLN A 1 190 ? 9.651 1.892 -44.721 1.00 87.25 190 GLN A CA 1
ATOM 1414 C C . GLN A 1 190 ? 10.339 1.647 -43.377 1.00 87.25 190 GLN A C 1
ATOM 1416 O O . GLN A 1 190 ? 10.877 0.566 -43.149 1.00 87.25 190 GLN A O 1
ATOM 1421 N N . VAL A 1 191 ? 10.274 2.631 -42.484 1.00 86.12 191 VAL A N 1
ATOM 1422 C CA . VAL A 1 191 ? 10.820 2.563 -41.127 1.00 86.12 191 VAL A CA 1
ATOM 1423 C C . VAL A 1 191 ? 9.683 2.516 -40.115 1.00 86.12 191 VAL A C 1
ATOM 1425 O O . VAL A 1 191 ? 8.789 3.363 -40.122 1.00 86.12 191 VAL A O 1
ATOM 1428 N N . ASP A 1 192 ? 9.719 1.523 -39.229 1.00 85.62 192 ASP A N 1
ATOM 1429 C CA . ASP A 1 192 ? 8.719 1.320 -38.183 1.00 85.62 192 ASP A CA 1
ATOM 1430 C C . ASP A 1 192 ? 9.112 2.039 -36.880 1.00 85.62 192 ASP A C 1
ATOM 1432 O O . ASP A 1 192 ? 9.913 1.553 -36.076 1.00 85.62 192 ASP A O 1
ATOM 1436 N N . LEU A 1 193 ? 8.493 3.195 -36.640 1.00 84.00 193 LEU A N 1
ATOM 1437 C CA . LEU A 1 193 ? 8.687 4.020 -35.446 1.00 84.00 193 LEU A CA 1
ATOM 1438 C C . LEU A 1 193 ? 8.062 3.420 -34.180 1.00 84.00 193 LEU A C 1
ATOM 1440 O O . LEU A 1 193 ? 8.208 3.985 -33.099 1.00 84.00 193 LEU A O 1
ATOM 1444 N N . SER A 1 194 ? 7.335 2.301 -34.268 1.00 80.56 194 SER A N 1
ATOM 1445 C CA . SER A 1 194 ? 6.906 1.583 -33.062 1.00 80.56 194 SER A CA 1
ATOM 1446 C C . SER A 1 194 ? 8.074 0.885 -32.358 1.00 80.56 194 SER A C 1
ATOM 1448 O O . SER A 1 194 ? 7.973 0.575 -31.168 1.00 80.56 194 SER A O 1
ATOM 1450 N N . ARG A 1 195 ? 9.179 0.671 -33.084 1.00 77.25 195 ARG A N 1
ATOM 1451 C CA . ARG A 1 195 ? 10.369 -0.056 -32.631 1.00 77.25 195 ARG A CA 1
ATOM 1452 C C . ARG A 1 195 ? 11.568 0.851 -32.357 1.00 77.25 195 ARG A C 1
ATOM 1454 O O . ARG A 1 195 ? 12.409 0.462 -31.556 1.00 77.25 195 ARG A O 1
ATOM 1461 N N . ALA A 1 196 ? 11.623 2.022 -32.991 1.00 82.31 196 ALA A N 1
ATOM 1462 C CA . ALA A 1 196 ? 12.671 3.019 -32.784 1.00 82.31 196 ALA A CA 1
ATOM 1463 C C . ALA A 1 196 ? 12.326 3.964 -31.618 1.00 82.31 196 ALA A C 1
ATOM 1465 O O . ALA A 1 196 ? 11.194 4.435 -31.495 1.00 82.31 196 ALA A O 1
ATOM 1466 N N . GLY A 1 197 ? 13.298 4.238 -30.751 1.00 80.56 197 GLY A N 1
ATOM 1467 C CA . GLY A 1 197 ? 13.207 5.191 -29.643 1.00 80.56 197 GLY A CA 1
ATOM 1468 C C . GLY A 1 197 ? 13.894 6.526 -29.926 1.00 80.56 197 GLY A C 1
ATOM 1469 O O . GLY A 1 197 ? 13.534 7.536 -29.319 1.00 80.56 197 GLY A O 1
ATOM 1470 N N . THR A 1 198 ? 14.846 6.551 -30.855 1.00 86.50 198 THR A N 1
ATOM 1471 C CA . THR A 1 198 ? 15.691 7.713 -31.142 1.00 86.50 198 THR A CA 1
ATOM 1472 C C . THR A 1 198 ? 15.811 7.977 -32.641 1.00 86.50 198 THR A C 1
ATOM 1474 O O . THR A 1 198 ? 15.457 7.138 -33.472 1.00 86.50 198 THR A O 1
ATOM 1477 N N . VAL A 1 199 ? 16.275 9.172 -33.004 1.00 84.06 199 VAL A N 1
ATOM 1478 C CA . VAL A 1 199 ? 16.482 9.560 -34.405 1.00 84.06 199 VAL A CA 1
ATOM 1479 C C . VAL A 1 199 ? 17.579 8.713 -35.064 1.00 84.06 199 VAL A C 1
ATOM 1481 O O . VAL A 1 199 ? 17.412 8.365 -36.232 1.00 84.06 199 VAL A O 1
ATOM 1484 N N . GLN A 1 200 ? 18.644 8.311 -34.357 1.00 85.38 200 GLN A N 1
ATOM 1485 C CA . GLN A 1 200 ? 19.678 7.449 -34.946 1.00 85.38 200 GLN A CA 1
ATOM 1486 C C . GLN A 1 200 ? 19.129 6.062 -35.273 1.00 85.38 200 GLN A C 1
ATOM 1488 O O . GLN A 1 200 ? 19.401 5.551 -36.351 1.00 85.38 200 GLN A O 1
ATOM 1493 N N . GLU A 1 201 ? 18.284 5.487 -34.413 1.00 82.69 201 GLU A N 1
ATOM 1494 C CA . GLU A 1 201 ? 17.638 4.197 -34.692 1.00 82.69 201 GLU A CA 1
ATOM 1495 C C . GLU A 1 201 ? 16.727 4.258 -35.932 1.00 82.69 201 GLU A C 1
ATOM 1497 O O . GLU A 1 201 ? 16.572 3.263 -36.638 1.00 82.69 201 GLU A O 1
ATOM 1502 N N . VAL A 1 202 ? 16.137 5.423 -36.230 1.00 83.25 202 VAL A N 1
ATOM 1503 C CA . VAL A 1 202 ? 15.388 5.640 -37.478 1.00 83.25 202 VAL A CA 1
ATOM 1504 C C . VAL A 1 202 ? 16.334 5.716 -38.669 1.00 83.25 202 VAL A C 1
ATOM 1506 O O . VAL A 1 202 ? 16.034 5.121 -39.696 1.00 83.25 202 VAL A O 1
ATOM 1509 N N . LEU A 1 203 ? 17.458 6.425 -38.547 1.00 83.50 203 LEU A N 1
ATOM 1510 C CA . LEU A 1 203 ? 18.444 6.579 -39.621 1.00 83.50 203 LEU A CA 1
ATOM 1511 C C . LEU A 1 203 ? 19.168 5.268 -39.951 1.00 83.50 203 LEU A C 1
ATOM 1513 O O . LEU A 1 203 ? 19.400 4.994 -41.123 1.00 83.50 203 LEU A O 1
ATOM 1517 N N . ASP A 1 204 ? 19.460 4.442 -38.949 1.00 84.44 204 ASP A N 1
ATOM 1518 C CA . ASP A 1 204 ? 20.077 3.121 -39.119 1.00 84.44 204 ASP A CA 1
ATOM 1519 C C . ASP A 1 204 ? 19.127 2.110 -39.791 1.00 84.44 204 ASP A C 1
ATOM 1521 O O . ASP A 1 204 ? 19.567 1.075 -40.294 1.00 84.44 204 ASP A O 1
ATOM 1525 N N . ALA A 1 205 ? 17.819 2.390 -39.787 1.00 79.75 205 ALA A N 1
ATOM 1526 C CA . ALA A 1 205 ? 16.787 1.537 -40.369 1.00 79.75 205 ALA A CA 1
ATOM 1527 C C . ALA A 1 205 ? 16.418 1.891 -41.826 1.00 79.75 205 ALA A C 1
ATOM 1529 O O . ALA A 1 205 ? 15.588 1.188 -42.410 1.00 79.75 205 ALA A O 1
ATOM 1530 N N . VAL A 1 206 ? 16.984 2.967 -42.396 1.00 78.38 206 VAL A N 1
ATOM 1531 C CA . VAL A 1 206 ? 16.730 3.440 -43.778 1.00 78.38 206 VAL A CA 1
ATOM 1532 C C . VAL A 1 206 ? 17.655 2.787 -44.795 1.00 78.38 206 VAL A C 1
ATOM 1534 O O . VAL A 1 206 ? 18.860 2.636 -44.508 1.00 78.38 206 VAL A O 1
#

Sequence (206 aa):
MRRRGRRASCHRCARLAQRSWIARSENMGGITTGVGIFSGIDSASLIDQLINAQSTPLILAQSRVIQLNQQSAAYLDINSRLSAFKTAAASFRVNNIFNSSSILSSDESVLTASASNSAVPGSYNFIVHRLVSSQQLLTRGFADSDTSAIGLDSLTIESPEARLDNDTSLADLNNGNGVTRGVITVNGTQVDLSRAGTVQEVLDAV

pLDDT: mean 75.79, std 16.52, range [37.38, 97.81]

Mean predicted aligned error: 19.66 Å

Secondary structure (DSSP, 8-state):
----------------------------------S-TTT---HHHHHHHHHHHHHHHHHHHHHHHHHHHHHHHHHHHHHHHHHHHHHHHHHHHHS-GGG------S-TTT------TTPPP---------PPPPP-------S-SSSS----S------GGG-SSS--BTTTHHHHT----SEEEETTEEEETTT--BHHHHHTT-

Solvent-accessible surface area (backbone atoms only — not comparable to full-atom values): 14010 Å² total; per-residue (Å²): 134,89,81,90,80,89,75,93,80,90,78,79,89,83,79,85,83,81,77,92,72,89,78,74,83,72,76,72,77,73,78,76,71,59,56,54,94,85,68,86,50,55,50,59,63,53,51,53,52,51,52,53,61,64,44,47,64,56,53,54,50,52,51,50,52,53,52,52,51,51,51,52,51,52,53,51,51,52,52,51,53,51,51,52,50,51,52,52,56,49,50,65,69,68,62,50,65,90,44,58,53,87,77,82,66,96,48,64,91,83,47,78,82,84,61,49,64,80,60,79,91,77,90,82,91,82,84,90,83,78,80,92,75,85,89,82,87,78,80,90,73,71,99,49,96,84,79,66,81,86,80,71,94,72,87,84,89,74,60,91,90,71,62,88,87,59,73,48,44,42,52,53,36,79,88,57,70,29,66,87,71,41,76,45,74,52,99,84,34,76,35,55,43,76,77,40,62,27,52,54,55,49,60,74,55,88